Protein AF-A0A2G4EXJ5-F1 (afdb_monomer_lite)

Structure (mmCIF, N/CA/C/O backbone):
data_AF-A0A2G4EXJ5-F1
#
_entry.id   AF-A0A2G4EXJ5-F1
#
loop_
_atom_site.group_PDB
_atom_site.id
_atom_site.type_symbol
_atom_site.label_atom_id
_atom_site.label_alt_id
_atom_site.label_comp_id
_atom_site.label_asym_id
_atom_site.label_entity_id
_atom_site.label_seq_id
_atom_site.pdbx_PDB_ins_code
_atom_site.Cartn_x
_atom_site.Cartn_y
_atom_site.Cartn_z
_atom_site.occupancy
_atom_site.B_iso_or_equiv
_atom_site.auth_seq_id
_atom_site.auth_comp_id
_atom_site.auth_asym_id
_atom_site.auth_atom_id
_atom_site.pdbx_PDB_model_num
ATOM 1 N N . MET A 1 1 ? -55.911 -26.368 33.284 1.00 39.69 1 MET A N 1
ATOM 2 C CA . MET A 1 1 ? -54.834 -25.357 33.410 1.00 39.69 1 MET A CA 1
ATOM 3 C C . MET A 1 1 ? -55.389 -23.990 33.030 1.00 39.69 1 MET A C 1
ATOM 5 O O . MET A 1 1 ? -55.938 -23.850 31.948 1.00 39.69 1 MET A O 1
ATOM 9 N N . LYS A 1 2 ? -55.348 -23.024 33.957 1.00 38.47 2 LYS A N 1
ATOM 10 C CA . LYS A 1 2 ? -55.929 -21.677 33.815 1.00 38.47 2 LYS A CA 1
ATOM 11 C C . LYS A 1 2 ? -54.947 -20.754 33.080 1.00 38.47 2 LYS A C 1
ATOM 13 O O . LYS A 1 2 ? -53.918 -20.411 33.650 1.00 38.47 2 LYS A O 1
ATOM 18 N N . PHE A 1 3 ? -55.278 -20.323 31.864 1.00 37.78 3 PHE A N 1
ATOM 19 C CA . PHE A 1 3 ? -54.564 -19.243 31.177 1.00 37.78 3 PHE A CA 1
ATOM 20 C C . PHE A 1 3 ? -55.160 -17.889 31.582 1.00 37.78 3 PHE A C 1
ATOM 22 O O . PHE A 1 3 ? -56.342 -17.620 31.366 1.00 37.78 3 PHE A O 1
ATOM 29 N N . ARG A 1 4 ? -54.339 -17.048 32.218 1.00 42.88 4 ARG A N 1
ATOM 30 C CA . ARG A 1 4 ? -54.676 -15.665 32.573 1.00 42.88 4 ARG A CA 1
ATOM 31 C C . ARG A 1 4 ? -54.620 -14.797 31.313 1.00 42.88 4 ARG A C 1
ATOM 33 O O . ARG A 1 4 ? -53.584 -14.729 30.661 1.00 42.88 4 ARG A O 1
ATOM 40 N N . LYS A 1 5 ? -55.727 -14.120 31.002 1.00 46.84 5 LYS A N 1
ATOM 41 C CA . LYS A 1 5 ? -55.776 -13.019 30.034 1.00 46.84 5 LYS A CA 1
ATOM 42 C C . LYS A 1 5 ? -55.075 -11.809 30.657 1.00 46.84 5 LYS A C 1
ATOM 44 O O . LYS A 1 5 ? -55.533 -11.312 31.682 1.00 46.84 5 LYS A O 1
ATOM 49 N N . ILE A 1 6 ? -53.975 -11.361 30.060 1.00 43.84 6 ILE A N 1
ATOM 50 C CA . ILE A 1 6 ? -53.355 -10.070 30.373 1.00 43.84 6 ILE A CA 1
ATOM 51 C C . ILE A 1 6 ? -53.843 -9.089 29.310 1.00 43.84 6 ILE A C 1
ATOM 53 O O . ILE A 1 6 ? -53.619 -9.286 28.118 1.00 43.84 6 ILE A O 1
ATOM 57 N N . LEU A 1 7 ? -54.577 -8.077 29.766 1.00 37.88 7 LEU A N 1
ATOM 58 C CA . LEU A 1 7 ? -55.014 -6.926 28.985 1.00 37.88 7 LEU A CA 1
ATOM 59 C C . LEU A 1 7 ? -53.767 -6.123 28.577 1.00 37.88 7 LEU A C 1
ATOM 61 O O . LEU A 1 7 ? -53.024 -5.665 29.444 1.00 37.88 7 LEU A O 1
ATOM 65 N N . ALA A 1 8 ? -53.532 -5.960 27.278 1.00 35.94 8 ALA A N 1
ATOM 66 C CA . ALA A 1 8 ? -52.519 -5.046 26.761 1.00 35.94 8 ALA A CA 1
ATOM 67 C C . ALA A 1 8 ? -53.115 -3.630 26.647 1.00 35.94 8 ALA A C 1
ATOM 69 O O . ALA A 1 8 ? -54.231 -3.496 26.139 1.00 35.94 8 ALA A O 1
ATOM 70 N N . PRO A 1 9 ? -52.413 -2.564 27.069 1.00 38.75 9 PRO A N 1
ATOM 71 C CA . PRO A 1 9 ? -52.806 -1.212 26.710 1.00 38.75 9 PRO A CA 1
ATOM 72 C C . PRO A 1 9 ? -52.411 -0.947 25.253 1.00 38.75 9 PRO A C 1
ATOM 74 O O . PRO A 1 9 ? -51.247 -1.074 24.870 1.00 38.75 9 PRO A O 1
ATOM 77 N N . ALA A 1 10 ? -53.399 -0.580 24.439 1.00 37.88 10 ALA A N 1
ATOM 78 C CA . ALA A 1 10 ? -53.194 -0.059 23.098 1.00 37.88 10 ALA A CA 1
ATOM 79 C C . ALA A 1 10 ? -52.445 1.280 23.185 1.00 37.88 10 ALA A C 1
ATOM 81 O O . ALA A 1 10 ? -53.025 2.315 23.509 1.00 37.88 10 ALA A O 1
ATOM 82 N N . VAL A 1 11 ? -51.142 1.255 22.911 1.00 33.47 11 VAL A N 1
ATOM 83 C CA . VAL A 1 11 ? -50.358 2.462 22.649 1.00 33.47 11 VAL A CA 1
ATOM 84 C C . VAL A 1 11 ? -50.481 2.747 21.159 1.00 33.47 11 VAL A C 1
ATOM 86 O O . VAL A 1 11 ? -49.926 2.031 20.327 1.00 33.47 11 VAL A O 1
ATOM 89 N N . VAL A 1 12 ? -51.245 3.784 20.825 1.00 34.00 12 VAL A N 1
ATOM 90 C CA . VAL A 1 12 ? -51.307 4.350 19.478 1.00 34.00 12 VAL A CA 1
ATOM 91 C C . VAL A 1 12 ? -49.945 4.981 19.188 1.00 34.00 12 VAL A C 1
ATOM 93 O O . VAL A 1 12 ? -49.644 6.082 19.644 1.00 34.00 12 VAL A O 1
ATOM 96 N N . LEU A 1 13 ? -49.092 4.252 18.466 1.00 32.03 13 LEU A N 1
ATOM 97 C CA . LEU A 1 13 ? -47.863 4.791 17.897 1.00 32.03 13 LEU A CA 1
ATOM 98 C C . LEU A 1 13 ? -48.246 5.629 16.671 1.00 32.03 13 LEU A C 1
ATOM 100 O O . LEU A 1 13 ? -48.499 5.098 15.591 1.00 32.03 13 LEU A O 1
ATOM 104 N N . ALA A 1 14 ? -48.299 6.948 16.843 1.00 35.03 14 ALA A N 1
ATOM 105 C CA . ALA A 1 14 ? -48.222 7.864 15.718 1.00 35.03 14 ALA A CA 1
ATOM 106 C C . ALA A 1 14 ? -46.827 7.711 15.091 1.00 35.03 14 ALA A C 1
ATOM 108 O O . ALA A 1 14 ? -45.815 8.070 15.693 1.00 35.03 14 ALA A O 1
ATOM 109 N N . ILE A 1 15 ? -46.777 7.116 13.901 1.00 37.06 15 ILE A N 1
ATOM 110 C CA . ILE A 1 15 ? -45.575 7.020 13.076 1.00 37.06 15 ILE A CA 1
ATOM 111 C C . ILE A 1 15 ? -45.243 8.439 12.604 1.00 37.06 15 ILE A C 1
ATOM 113 O O . ILE A 1 15 ? -45.793 8.926 11.619 1.00 37.06 15 ILE A O 1
ATOM 117 N N . LEU A 1 16 ? -44.346 9.118 13.317 1.00 34.88 16 LEU A N 1
ATOM 118 C CA . LEU A 1 16 ? -43.618 10.255 12.768 1.00 34.88 16 LEU A CA 1
ATOM 119 C C . LEU A 1 16 ? -42.506 9.694 11.883 1.00 34.88 16 LEU A C 1
ATOM 121 O O . LEU A 1 16 ? -41.439 9.297 12.346 1.00 34.88 16 LEU A O 1
ATOM 125 N N . SER A 1 17 ? -42.828 9.618 10.595 1.00 37.50 17 SER A N 1
ATOM 126 C CA . SER A 1 17 ? -41.881 9.538 9.489 1.00 37.50 17 SER A CA 1
ATOM 127 C C . SER A 1 17 ? -40.785 10.592 9.682 1.00 37.50 17 SER A C 1
ATOM 129 O O . SER A 1 17 ? -41.046 11.792 9.590 1.00 37.50 17 SER A O 1
ATOM 131 N N . VAL A 1 18 ? -39.562 10.152 9.975 1.00 40.75 18 VAL A N 1
ATOM 132 C CA . VAL A 1 18 ? -38.374 11.003 9.886 1.00 40.75 18 VAL A CA 1
ATOM 133 C C . VAL A 1 18 ? -37.895 10.912 8.443 1.00 40.75 18 VAL A C 1
ATOM 135 O O . VAL A 1 18 ? -37.136 10.016 8.077 1.00 40.75 18 VAL A O 1
ATOM 138 N N . ALA A 1 19 ? -38.398 11.820 7.609 1.00 38.12 19 ALA A N 1
ATOM 139 C CA . ALA A 1 19 ? -37.809 12.091 6.310 1.00 38.12 19 ALA A CA 1
ATOM 140 C C . ALA A 1 19 ? -36.370 12.590 6.521 1.00 38.12 19 ALA A C 1
ATOM 142 O O . ALA A 1 19 ? -36.116 13.491 7.324 1.00 38.12 19 ALA A O 1
ATOM 143 N N . SER A 1 20 ? -35.423 11.965 5.827 1.00 41.88 20 SER A N 1
ATOM 144 C CA . SER A 1 20 ? -34.023 12.378 5.775 1.00 41.88 20 SER A CA 1
ATOM 145 C C . SER A 1 20 ? -33.900 13.838 5.309 1.00 41.88 20 SER A C 1
ATOM 147 O O . SER A 1 20 ? -34.632 14.241 4.405 1.00 41.88 20 SER A O 1
ATOM 149 N N . PRO A 1 21 ? -32.964 14.636 5.854 1.00 45.94 21 PRO A N 1
ATOM 150 C CA . PRO A 1 21 ? -32.746 16.001 5.408 1.00 45.94 21 PRO A CA 1
ATOM 151 C C . PRO A 1 21 ? -31.888 15.964 4.141 1.00 45.94 21 PRO A C 1
ATOM 153 O O . PRO A 1 21 ? -30.673 16.137 4.181 1.00 45.94 21 PRO A O 1
ATOM 156 N N . VAL A 1 22 ? -32.521 15.698 3.005 1.00 47.53 22 VAL A N 1
ATOM 157 C CA . VAL A 1 22 ? -31.964 16.021 1.694 1.00 47.53 22 VAL A CA 1
ATOM 158 C C . VAL A 1 22 ? -32.999 16.909 1.022 1.00 47.53 22 VAL A C 1
ATOM 160 O O . VAL A 1 22 ? -34.129 16.483 0.822 1.00 47.53 22 VAL A O 1
ATOM 163 N N . LEU A 1 23 ? -32.576 18.138 0.713 1.00 40.56 23 LEU A N 1
ATOM 164 C CA . LEU A 1 23 ? -33.334 19.274 0.169 1.00 40.56 23 LEU A CA 1
ATOM 165 C C . LEU A 1 23 ? -33.989 20.180 1.222 1.00 40.56 23 LEU A C 1
ATOM 167 O O . LEU A 1 23 ? -35.157 20.061 1.577 1.00 40.56 23 LEU A O 1
ATOM 171 N N . ALA A 1 24 ? -33.223 21.190 1.637 1.00 46.47 24 ALA A N 1
ATOM 172 C CA . ALA A 1 24 ? -33.783 22.478 2.008 1.00 46.47 24 ALA A CA 1
ATOM 173 C C . ALA A 1 24 ? -34.496 23.072 0.777 1.00 46.47 24 ALA A C 1
ATOM 175 O O . ALA A 1 24 ? -33.866 23.689 -0.079 1.00 46.47 24 ALA A O 1
ATOM 176 N N . GLN A 1 25 ? -35.805 22.853 0.671 1.00 41.81 25 GLN A N 1
ATOM 177 C CA . GLN A 1 25 ? -36.698 23.675 -0.140 1.00 41.81 25 GLN A CA 1
ATOM 178 C C . GLN A 1 25 ? -37.643 24.429 0.804 1.00 41.81 25 GLN A C 1
ATOM 180 O O . GLN A 1 25 ? -38.234 23.804 1.689 1.00 41.81 25 GLN A O 1
ATOM 185 N N . PRO A 1 26 ? -37.805 25.753 0.651 1.00 51.81 26 PRO A N 1
ATOM 186 C CA . PRO A 1 26 ? -38.830 26.493 1.364 1.00 51.81 26 PRO A CA 1
ATOM 187 C C . PRO A 1 26 ? -40.172 26.232 0.670 1.00 51.81 26 PRO A C 1
ATOM 189 O O . PRO A 1 26 ? -40.494 26.858 -0.334 1.00 51.81 26 PRO A O 1
ATOM 192 N N . LEU A 1 27 ? -40.953 25.286 1.188 1.00 40.09 27 LEU A N 1
ATOM 193 C CA . LEU A 1 27 ? -42.381 25.183 0.884 1.00 40.09 27 LEU A CA 1
ATOM 194 C C . LEU A 1 27 ? -43.131 26.074 1.874 1.00 40.09 27 LEU A C 1
ATOM 196 O O . LEU A 1 27 ? -43.643 25.623 2.898 1.00 40.09 27 LEU A O 1
ATOM 200 N N . THR A 1 28 ? -43.130 27.371 1.585 1.00 53.97 28 THR A N 1
ATOM 201 C CA . THR A 1 28 ? -44.227 28.235 2.007 1.00 53.97 28 THR A CA 1
ATOM 202 C C . THR A 1 28 ? -45.449 27.894 1.161 1.00 53.97 28 THR A C 1
ATOM 204 O O . THR A 1 28 ? -45.343 27.688 -0.045 1.00 53.97 28 THR A O 1
ATOM 207 N N . ASP A 1 29 ? -46.586 27.882 1.843 1.00 45.81 29 ASP A N 1
ATOM 208 C CA . ASP A 1 29 ? -47.951 27.903 1.326 1.00 45.81 29 ASP A CA 1
ATOM 209 C C . ASP A 1 29 ? -48.658 26.549 1.158 1.00 45.81 29 ASP A C 1
ATOM 211 O O . ASP A 1 29 ? -48.331 25.705 0.328 1.00 45.81 29 ASP A O 1
ATOM 215 N N . ASN A 1 30 ? -49.740 26.446 1.940 1.00 52.78 30 ASN A N 1
ATOM 216 C CA . ASN A 1 30 ? -50.865 25.511 1.861 1.00 52.78 30 ASN A CA 1
ATOM 217 C C . ASN A 1 30 ? -50.774 24.217 2.681 1.00 52.78 30 ASN A C 1
ATOM 219 O O . ASN A 1 30 ? -50.711 23.117 2.145 1.00 52.78 30 ASN A O 1
ATOM 223 N N . PHE A 1 31 ? -50.951 24.354 4.000 1.00 42.25 31 PHE A N 1
ATOM 224 C CA . PHE A 1 31 ? -51.601 23.316 4.814 1.00 42.25 31 PHE A CA 1
ATOM 225 C C . PHE A 1 31 ? -52.608 23.931 5.799 1.00 42.25 31 PHE A C 1
ATOM 227 O O . PHE A 1 31 ? -52.489 23.856 7.018 1.00 42.25 31 PHE A O 1
ATOM 234 N N . THR A 1 32 ? -53.638 24.564 5.246 1.00 49.53 32 THR A N 1
ATOM 235 C CA . THR A 1 32 ? -54.882 24.913 5.942 1.00 49.53 32 THR A CA 1
ATOM 236 C C . THR A 1 32 ? -55.908 23.817 5.657 1.00 49.53 32 THR A C 1
ATOM 238 O O . THR A 1 32 ? -56.738 23.937 4.764 1.00 49.53 32 THR A O 1
ATOM 241 N N . ALA A 1 33 ? -55.848 22.718 6.410 1.00 44.81 33 ALA A N 1
ATOM 242 C CA . ALA A 1 33 ? -56.881 21.684 6.383 1.00 44.81 33 ALA A CA 1
ATOM 243 C C . ALA A 1 33 ? -57.237 21.233 7.807 1.00 44.81 33 ALA A C 1
ATOM 245 O O . ALA A 1 33 ? -56.628 20.338 8.382 1.00 44.81 33 ALA A O 1
ATOM 246 N N . LEU A 1 34 ? -58.228 21.940 8.359 1.00 45.50 34 LEU A N 1
ATOM 247 C CA . LEU A 1 34 ? -59.358 21.422 9.135 1.00 45.50 34 LEU A CA 1
ATOM 248 C C . LEU A 1 34 ? -59.109 20.225 10.073 1.00 45.50 34 LEU A C 1
ATOM 250 O O . LEU A 1 34 ? -59.338 19.071 9.724 1.00 45.50 34 LEU A O 1
ATOM 254 N N . VAL A 1 35 ? -58.864 20.542 11.345 1.00 46.06 35 VAL A N 1
ATOM 255 C CA . VAL A 1 35 ? -59.448 19.781 12.457 1.00 46.06 35 VAL A CA 1
ATOM 256 C C . VAL A 1 35 ? -60.392 20.731 13.196 1.00 46.06 35 VAL A C 1
ATOM 258 O O . VAL A 1 35 ? -59.985 21.480 14.081 1.00 46.06 35 VAL A O 1
ATOM 261 N N . GLN A 1 36 ? -61.662 20.750 12.783 1.00 49.53 36 GLN A N 1
ATOM 262 C CA . GLN A 1 36 ? -62.740 21.392 13.537 1.00 49.53 36 GLN A CA 1
ATOM 263 C C . GLN A 1 36 ? -63.031 20.526 14.772 1.00 49.53 36 GLN A C 1
ATOM 265 O O . GLN A 1 36 ? -63.781 19.554 14.711 1.00 49.53 36 GLN A O 1
ATOM 270 N N . VAL A 1 37 ? -62.400 20.857 15.898 1.00 45.22 37 VAL A N 1
ATOM 271 C CA . VAL A 1 37 ? -62.781 20.320 17.209 1.00 45.22 37 VAL A CA 1
ATOM 272 C C . VAL A 1 37 ? -64.000 21.106 17.684 1.00 45.22 37 VAL A C 1
ATOM 274 O O . VAL A 1 37 ? -63.945 22.325 17.824 1.00 45.22 37 VAL A O 1
ATOM 277 N N . GLY A 1 38 ? -65.120 20.408 17.877 1.00 48.22 38 GLY A N 1
ATOM 278 C CA . GLY A 1 38 ? -66.375 20.989 18.344 1.00 48.22 38 GLY A CA 1
ATOM 279 C C . GLY A 1 38 ? -66.219 21.756 19.661 1.00 48.22 38 GLY A C 1
ATOM 280 O O . GLY A 1 38 ? -65.558 21.303 20.595 1.00 48.22 38 GLY A O 1
ATOM 281 N N . ASN A 1 39 ? -66.866 22.920 19.721 1.00 54.31 39 ASN A N 1
ATOM 282 C CA . ASN A 1 39 ? -66.952 23.780 20.897 1.00 54.31 39 ASN A CA 1
ATOM 283 C C . ASN A 1 39 ? -67.745 23.090 22.017 1.00 54.31 39 ASN A C 1
ATOM 285 O O . ASN A 1 39 ? -68.969 23.198 22.081 1.00 54.31 39 ASN A O 1
ATOM 289 N N . ILE A 1 40 ? -67.044 22.412 22.925 1.00 53.59 40 ILE A N 1
ATOM 290 C CA . ILE A 1 40 ? -67.594 22.023 24.226 1.00 53.59 40 ILE A CA 1
ATOM 291 C C . ILE A 1 40 ? -67.300 23.175 25.204 1.00 53.59 40 ILE A C 1
ATOM 293 O O . ILE A 1 40 ? -66.130 23.507 25.411 1.00 53.59 40 ILE A O 1
ATOM 297 N N . PRO A 1 41 ? -68.318 23.812 25.812 1.00 57.47 41 PRO A N 1
ATOM 298 C CA . PRO A 1 41 ? -68.121 24.927 26.732 1.00 57.47 41 PRO A CA 1
ATOM 299 C C . PRO A 1 41 ? -67.589 24.427 28.085 1.00 57.47 41 PRO A C 1
ATOM 301 O O . PRO A 1 41 ? -68.341 24.219 29.033 1.00 57.47 41 PRO A O 1
ATOM 304 N N . ALA A 1 42 ? -66.272 24.260 28.198 1.00 54.72 42 ALA A N 1
ATOM 305 C CA . ALA A 1 42 ? -65.594 24.013 29.469 1.00 54.72 42 ALA A CA 1
ATOM 306 C C . ALA A 1 42 ? -65.406 25.338 30.234 1.00 54.72 42 ALA A C 1
ATOM 308 O O . ALA A 1 42 ? -64.311 25.895 30.306 1.00 54.72 42 ALA A O 1
ATOM 309 N N . ARG A 1 43 ? -66.498 25.881 30.791 1.00 50.62 43 ARG A N 1
ATOM 310 C CA . ARG A 1 43 ? -66.430 26.989 31.756 1.00 50.62 43 ARG A CA 1
ATOM 311 C C . ARG A 1 43 ? -65.980 26.467 33.130 1.00 50.62 43 ARG A C 1
ATOM 313 O O . ARG A 1 43 ? -66.670 25.674 33.755 1.00 50.62 43 ARG A O 1
ATOM 320 N N . ASN A 1 44 ? -64.859 27.015 33.602 1.00 54.00 44 ASN A N 1
ATOM 321 C CA . ASN A 1 44 ? -64.555 27.321 35.007 1.00 54.00 44 ASN A CA 1
ATOM 322 C C . ASN A 1 44 ? -64.426 26.166 36.020 1.00 54.00 44 ASN A C 1
ATOM 324 O O . ASN A 1 44 ? -65.036 26.235 37.084 1.00 54.00 44 ASN A O 1
ATOM 328 N N . LEU A 1 45 ? -63.574 25.163 35.771 1.00 51.28 45 LEU A N 1
ATOM 329 C CA . LEU A 1 45 ? -63.252 24.167 36.815 1.00 51.28 45 LEU A CA 1
ATOM 330 C C . LEU A 1 45 ? -61.765 23.975 37.141 1.00 51.28 45 LEU A C 1
ATOM 332 O O . LEU A 1 45 ? -61.442 23.179 38.015 1.00 51.28 45 LEU A O 1
ATOM 336 N N . LEU A 1 46 ? -60.846 24.713 36.507 1.00 51.94 46 LEU A N 1
ATOM 337 C CA . LEU A 1 46 ? -59.400 24.495 36.686 1.00 51.94 46 LEU A CA 1
ATOM 338 C C . LEU A 1 46 ? -58.572 25.789 36.756 1.00 51.94 46 LEU A C 1
ATOM 340 O O . LEU A 1 46 ? -57.425 25.823 36.325 1.00 51.94 46 LEU A O 1
ATOM 344 N N . SER A 1 47 ? -59.111 26.858 37.345 1.00 55.88 47 SER A N 1
ATOM 345 C CA . SER A 1 47 ? -58.321 28.044 37.717 1.00 55.88 47 SER A CA 1
ATOM 346 C C . SER A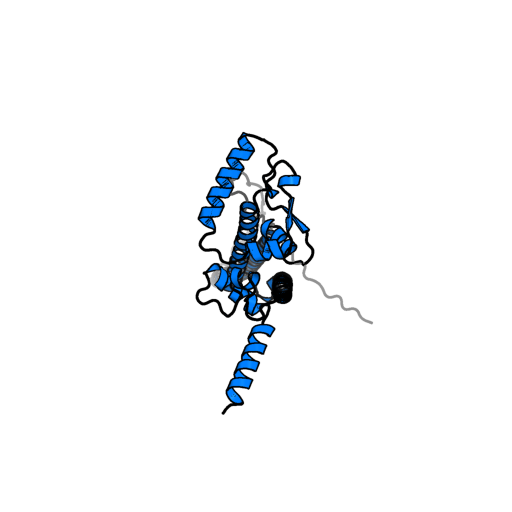 1 47 ? -57.638 27.872 39.081 1.00 55.88 47 SER A C 1
ATOM 348 O O . SER A 1 47 ? -57.533 28.830 39.847 1.00 55.88 47 SER A O 1
ATOM 350 N N . SER A 1 48 ? -57.210 26.653 39.430 1.00 61.66 48 SER A N 1
ATOM 351 C CA . SER A 1 48 ? -56.373 26.468 40.610 1.00 61.66 48 SER A CA 1
ATOM 352 C C . SER A 1 48 ? -54.924 26.802 40.227 1.00 61.66 48 SER A C 1
ATOM 354 O O . SER A 1 48 ? -54.409 26.256 39.246 1.00 61.66 48 SER A O 1
ATOM 356 N N . PRO A 1 49 ? -54.224 27.669 40.982 1.00 70.56 49 PRO A N 1
ATOM 357 C CA . PRO A 1 49 ? -52.813 27.989 40.730 1.00 70.56 49 PRO A CA 1
ATOM 358 C C . PRO A 1 49 ? -51.904 26.743 40.745 1.00 70.56 49 PRO A C 1
ATOM 360 O O . PRO A 1 49 ? -50.794 26.760 40.218 1.00 70.56 49 PRO A O 1
ATOM 363 N N . LEU A 1 50 ? -52.398 25.635 41.305 1.00 66.44 50 LEU A N 1
ATOM 364 C CA . LEU A 1 50 ? -51.734 24.337 41.353 1.00 66.44 50 LEU A CA 1
ATOM 365 C C . LEU A 1 50 ? -51.700 23.633 39.979 1.00 66.44 50 LEU A C 1
ATOM 367 O O . LEU A 1 50 ? -50.699 23.001 39.646 1.00 66.44 50 LEU A O 1
ATOM 371 N N . MET A 1 51 ? -52.727 23.796 39.135 1.00 64.81 51 MET A N 1
ATOM 372 C CA . MET A 1 51 ? -52.777 23.184 37.794 1.00 64.81 51 MET A CA 1
ATOM 373 C C . MET A 1 51 ? -51.884 23.907 36.780 1.00 64.81 51 MET A C 1
ATOM 375 O O . MET A 1 51 ? -51.238 23.264 35.951 1.00 64.81 51 MET A O 1
ATOM 379 N N . THR A 1 52 ? -51.746 25.230 36.893 1.00 67.38 52 THR A N 1
ATOM 380 C CA . THR A 1 52 ? -50.756 26.006 36.126 1.00 67.38 52 THR A CA 1
ATOM 381 C C . THR A 1 52 ? -49.321 25.676 36.535 1.00 67.38 52 THR A C 1
ATOM 383 O O . THR A 1 52 ? -48.430 25.677 35.684 1.00 67.38 52 THR A O 1
ATOM 386 N N . LEU A 1 53 ? -49.084 25.349 37.810 1.00 69.00 53 LEU A N 1
ATOM 387 C CA . LEU A 1 53 ? -47.778 24.895 38.286 1.00 69.00 53 LEU A CA 1
ATOM 388 C C . LEU A 1 53 ? -47.442 23.495 37.740 1.00 69.00 53 LEU A C 1
ATOM 390 O O . LEU A 1 53 ? -46.365 23.303 37.177 1.00 69.00 53 LEU A O 1
ATOM 394 N N . MET A 1 54 ? -48.378 22.538 37.820 1.00 68.94 54 MET A N 1
ATOM 395 C CA . MET A 1 54 ? -48.178 21.181 37.288 1.00 68.94 54 MET A CA 1
ATOM 396 C C . MET A 1 54 ? -47.950 21.164 35.772 1.00 68.94 54 MET A C 1
ATOM 398 O O . MET A 1 54 ? -47.086 20.424 35.304 1.00 68.94 54 MET A O 1
ATOM 402 N N . GLY A 1 55 ? -48.645 22.014 35.007 1.00 69.50 55 GLY A N 1
ATOM 403 C CA . GLY A 1 55 ? -48.437 22.133 33.559 1.00 69.50 55 GLY A CA 1
ATOM 404 C C . GLY A 1 55 ? -47.021 22.585 33.177 1.00 69.50 55 GLY A C 1
ATOM 405 O O . GLY A 1 55 ? -46.440 22.059 32.228 1.00 69.50 55 GLY A O 1
ATOM 406 N N . LYS A 1 56 ? -46.419 23.503 33.950 1.00 73.69 56 LYS A N 1
ATOM 407 C CA . LYS A 1 56 ? -45.036 23.960 33.720 1.00 73.69 56 LYS A CA 1
ATOM 408 C C . LYS A 1 56 ? -44.010 22.871 34.028 1.00 73.69 56 LYS A C 1
ATOM 410 O O . LYS A 1 56 ? -43.084 22.680 33.243 1.00 73.69 56 LYS A O 1
ATOM 415 N N . PHE A 1 57 ? -44.189 22.124 35.120 1.00 76.44 57 PHE A N 1
ATOM 416 C CA . PHE A 1 57 ? -43.299 21.005 35.438 1.00 76.44 57 PHE A CA 1
ATOM 417 C C . PHE A 1 57 ? -43.402 19.890 34.397 1.00 76.44 57 PHE A C 1
ATOM 419 O O . PHE A 1 57 ? -42.374 19.408 33.924 1.00 76.44 57 PHE A O 1
ATOM 426 N N . LEU A 1 58 ? -44.616 19.533 33.970 1.00 76.19 58 LEU A N 1
ATOM 427 C CA . LEU A 1 58 ? -44.818 18.494 32.961 1.00 76.19 58 LEU A CA 1
ATOM 428 C C . LEU A 1 58 ? -44.148 18.855 31.622 1.00 76.19 58 LEU A C 1
ATOM 430 O O . LEU A 1 58 ? -43.507 18.002 31.015 1.00 76.19 58 LEU A O 1
ATOM 434 N N . GLY A 1 59 ? -44.208 20.126 31.205 1.00 77.00 59 GLY A N 1
ATOM 435 C CA . GLY A 1 59 ? -43.504 20.610 30.012 1.00 77.00 59 GLY A CA 1
ATOM 436 C C . GLY A 1 59 ? -41.979 20.462 30.098 1.00 77.00 59 GLY A C 1
ATOM 437 O O . GLY A 1 59 ? -41.351 20.010 29.140 1.00 77.00 59 GLY A O 1
ATOM 438 N N . VAL A 1 60 ? -41.379 20.764 31.256 1.00 82.00 60 VAL A N 1
ATOM 439 C CA . VAL A 1 60 ? -39.927 20.609 31.480 1.00 82.00 60 VAL A CA 1
ATOM 440 C C . VAL A 1 60 ? -39.514 19.132 31.483 1.00 82.00 60 VAL A C 1
ATOM 442 O O . VAL A 1 60 ? -38.498 18.774 30.882 1.00 82.00 60 VAL A O 1
ATOM 445 N N . PHE A 1 61 ? -40.309 18.250 32.095 1.00 82.75 61 PHE A N 1
ATOM 446 C CA . PHE A 1 61 ? -40.039 16.807 32.083 1.00 82.75 61 PHE A CA 1
ATOM 447 C C . PHE A 1 61 ? -40.136 16.211 30.674 1.00 82.75 61 PHE A C 1
ATOM 449 O O . PHE A 1 61 ? -39.278 15.424 30.278 1.00 82.75 61 PHE A O 1
ATOM 456 N N . ILE A 1 62 ? -41.135 16.619 29.888 1.00 83.00 62 ILE A N 1
ATOM 457 C CA . ILE A 1 62 ? -41.284 16.146 28.507 1.00 83.00 62 ILE A CA 1
ATOM 458 C C . ILE A 1 62 ? -40.117 16.645 27.643 1.00 83.00 62 ILE A C 1
ATOM 460 O O . ILE A 1 62 ? -39.514 15.845 26.930 1.00 83.00 62 ILE A O 1
ATOM 464 N N . GLY A 1 63 ? -39.744 17.926 27.744 1.00 85.44 63 GLY A N 1
ATOM 465 C CA . GLY A 1 63 ? -38.629 18.495 26.976 1.00 85.44 63 GLY A CA 1
ATOM 466 C C . GLY A 1 63 ? -37.265 17.879 27.314 1.00 85.44 63 GLY A C 1
ATOM 467 O O . GLY A 1 63 ? -36.450 17.629 26.429 1.00 85.44 63 GLY A O 1
ATOM 468 N N . THR A 1 64 ? -37.013 17.574 28.590 1.00 84.12 64 THR A N 1
ATOM 469 C CA . THR A 1 64 ? -35.767 16.905 29.005 1.00 84.12 64 THR A CA 1
ATOM 470 C C . THR A 1 64 ? -35.721 15.450 28.543 1.00 84.12 64 THR A C 1
ATOM 472 O O . THR A 1 64 ? -34.688 14.998 28.047 1.00 84.12 64 THR A O 1
ATOM 475 N N . ALA A 1 65 ? -36.837 14.721 28.627 1.00 85.94 65 ALA A N 1
ATOM 476 C CA . ALA A 1 65 ? -36.917 13.348 28.139 1.00 85.94 65 ALA A CA 1
ATOM 477 C C . ALA A 1 65 ? -36.703 13.255 26.616 1.00 85.94 65 ALA A C 1
ATOM 479 O O . ALA A 1 65 ? -35.928 12.408 26.163 1.00 85.94 65 ALA A O 1
ATOM 480 N N . THR A 1 66 ? -37.324 14.138 25.823 1.00 88.25 66 THR A N 1
ATOM 481 C CA . THR A 1 66 ? -37.133 14.165 24.362 1.00 88.25 66 THR A CA 1
ATOM 482 C C . THR A 1 66 ? -35.707 14.552 23.979 1.00 88.25 66 THR A C 1
ATOM 484 O O . THR A 1 66 ? -35.142 13.932 23.079 1.00 88.25 66 THR A O 1
ATOM 487 N N . PHE A 1 67 ? -35.074 15.482 24.702 1.00 91.00 67 PHE A N 1
ATOM 488 C CA . PHE A 1 67 ? -33.666 15.828 24.492 1.00 91.00 67 PHE A CA 1
ATOM 489 C C . PHE A 1 67 ? -32.719 14.650 24.778 1.00 91.00 67 PHE A C 1
ATOM 491 O O . PHE A 1 67 ? -31.829 14.358 23.978 1.00 91.00 67 PHE A O 1
ATOM 498 N N . ILE A 1 68 ? -32.923 13.923 25.884 1.00 90.81 68 ILE A N 1
ATOM 499 C CA . ILE A 1 68 ? -32.099 12.751 26.234 1.00 90.81 68 ILE A CA 1
ATOM 500 C C . ILE A 1 68 ? -32.256 11.640 25.187 1.00 90.81 68 ILE A C 1
ATOM 502 O O . ILE A 1 68 ? -31.261 11.037 24.773 1.00 90.81 68 ILE A O 1
ATOM 506 N N . LEU A 1 69 ? -33.488 11.368 24.748 1.00 89.81 69 LEU A N 1
ATOM 507 C CA . LEU A 1 69 ? -33.758 10.378 23.704 1.00 89.81 69 LEU A CA 1
ATOM 508 C C . LEU A 1 69 ? -33.137 10.795 22.365 1.00 89.81 69 LEU A C 1
ATOM 510 O O . LEU A 1 69 ? -32.432 9.985 21.762 1.00 89.81 69 LEU A O 1
ATOM 514 N N . GLY A 1 70 ? -33.302 12.059 21.963 1.00 91.69 70 GLY A N 1
ATOM 515 C CA . GLY A 1 70 ? -32.701 12.623 20.752 1.00 91.69 70 GLY A CA 1
ATOM 516 C C . GLY A 1 70 ? -31.170 12.582 20.767 1.00 91.69 70 GLY A C 1
ATOM 517 O O . GLY A 1 70 ? -30.539 12.241 19.771 1.00 91.69 70 GLY A O 1
ATOM 518 N N . SER A 1 71 ? -30.544 12.836 21.920 1.00 92.19 71 SER A N 1
ATOM 519 C CA . SER A 1 71 ? -29.087 12.726 22.070 1.00 92.19 71 SER A CA 1
ATOM 520 C C . SER A 1 71 ? -28.597 11.285 21.877 1.00 92.19 71 SER A C 1
ATOM 522 O O . SER A 1 71 ? -27.565 11.049 21.242 1.00 92.19 71 SER A O 1
ATOM 524 N N . LYS A 1 72 ? -29.340 10.293 22.387 1.00 91.00 72 LYS A N 1
ATOM 525 C CA . LYS A 1 72 ? -28.996 8.872 22.219 1.00 91.00 72 LYS A CA 1
ATOM 526 C C . LYS A 1 72 ? -29.159 8.400 20.774 1.00 91.00 72 LYS A C 1
ATOM 528 O O . LYS A 1 72 ? -28.280 7.686 20.287 1.00 91.00 72 LYS A O 1
ATOM 533 N N . THR A 1 73 ? -30.240 8.783 20.094 1.00 89.81 73 THR A N 1
ATOM 534 C CA . THR A 1 73 ? -30.447 8.434 18.678 1.00 89.81 73 THR A CA 1
ATOM 535 C C . THR A 1 73 ? -29.391 9.089 17.798 1.00 89.81 73 THR A C 1
ATOM 537 O O . THR A 1 73 ? -28.746 8.386 17.024 1.00 89.81 73 THR A O 1
ATOM 540 N N . TYR A 1 74 ? -29.090 10.372 18.022 1.00 91.44 74 TYR A N 1
ATOM 541 C CA . TYR A 1 74 ? -28.031 11.088 17.308 1.00 91.44 74 TYR A CA 1
ATOM 542 C C . TYR A 1 74 ? -26.664 10.402 17.451 1.00 91.44 74 TYR A C 1
ATOM 544 O O . TYR A 1 74 ? -25.970 10.165 16.464 1.00 91.44 74 TYR A O 1
ATOM 552 N N . LYS A 1 75 ? -26.285 9.993 18.671 1.00 90.94 75 LYS A N 1
ATOM 553 C CA . LYS A 1 75 ? -25.034 9.246 18.897 1.00 90.94 75 LYS A CA 1
ATOM 554 C C . LYS A 1 75 ? -25.008 7.904 18.163 1.00 90.94 75 LYS A C 1
ATOM 556 O O . LYS A 1 75 ? -23.946 7.484 17.707 1.00 90.94 75 LYS A O 1
ATOM 561 N N . ARG A 1 76 ? -26.147 7.212 18.058 1.00 87.81 76 ARG A N 1
ATOM 562 C CA . ARG A 1 76 ? -26.248 5.941 17.324 1.00 87.81 76 ARG A CA 1
ATOM 563 C C . ARG A 1 76 ? -26.098 6.154 15.817 1.00 87.81 76 ARG A C 1
ATOM 565 O O . ARG A 1 76 ? -25.374 5.392 15.185 1.00 87.81 76 ARG A O 1
ATOM 572 N N . GLU A 1 77 ? -26.735 7.183 15.270 1.00 90.31 77 GLU A N 1
ATOM 573 C CA . GLU A 1 77 ? -26.628 7.542 13.852 1.00 90.31 77 GLU A CA 1
ATOM 574 C C . GLU A 1 77 ? -25.204 7.954 13.475 1.00 90.31 77 GLU A C 1
ATOM 576 O O . GLU A 1 77 ? -24.680 7.477 12.472 1.00 90.31 77 GLU A O 1
ATOM 581 N N . GLN A 1 78 ? -24.534 8.756 14.309 1.00 88.94 78 GLN A N 1
ATOM 582 C CA . GLN A 1 78 ? -23.128 9.121 14.098 1.00 88.94 78 GLN A CA 1
ATOM 583 C C . GLN A 1 78 ? -22.220 7.885 14.084 1.00 88.94 78 GLN A C 1
ATOM 585 O O . GLN A 1 78 ? -21.433 7.704 13.159 1.00 88.94 78 GLN A O 1
ATOM 590 N N . LYS A 1 79 ? -22.388 6.968 15.050 1.00 88.50 79 LYS A N 1
ATOM 591 C CA . LYS A 1 79 ? -21.635 5.701 15.076 1.00 88.50 79 LYS A CA 1
ATOM 592 C C . LYS A 1 79 ? -21.848 4.857 13.822 1.00 88.50 79 LYS A C 1
ATOM 594 O O . LYS A 1 79 ? -20.909 4.221 13.357 1.00 88.50 79 LYS A O 1
ATOM 599 N N . TRP A 1 80 ? -23.068 4.824 13.291 1.00 90.12 80 TRP A N 1
ATOM 600 C CA . TRP A 1 80 ? -23.344 4.099 12.056 1.00 90.12 80 TRP A CA 1
ATOM 601 C C . TRP A 1 80 ? -22.656 4.750 10.848 1.00 90.12 80 TRP A C 1
ATOM 603 O O . TRP A 1 80 ? -21.986 4.039 10.107 1.00 90.12 80 TRP A O 1
ATOM 613 N N . LYS A 1 81 ? -22.708 6.084 10.717 1.00 91.88 81 LYS A N 1
ATOM 614 C CA . LYS A 1 81 ? -22.009 6.822 9.647 1.00 91.88 81 LYS A CA 1
ATOM 615 C C . LYS A 1 81 ? -20.499 6.596 9.669 1.00 91.88 81 LYS A C 1
ATOM 617 O O . LYS A 1 81 ? -19.894 6.395 8.623 1.00 91.88 81 LYS A O 1
ATOM 622 N N . TYR A 1 82 ? -19.893 6.578 10.856 1.00 90.06 82 TYR A N 1
ATOM 623 C CA . TYR A 1 82 ? -18.467 6.284 11.000 1.00 90.06 82 TYR A CA 1
ATOM 624 C C . TYR A 1 82 ? -18.112 4.867 10.549 1.00 90.06 82 TYR A C 1
ATOM 626 O O . TYR A 1 82 ? -17.138 4.684 9.825 1.00 90.06 82 TYR A O 1
ATOM 634 N N . ARG A 1 83 ? -18.931 3.872 10.908 1.00 89.62 83 ARG A N 1
ATOM 635 C CA . ARG A 1 83 ? -18.743 2.486 10.454 1.00 89.62 83 ARG A CA 1
ATOM 636 C C . ARG A 1 83 ? -18.935 2.330 8.953 1.00 89.62 83 ARG A C 1
ATOM 638 O O . ARG A 1 83 ? -18.195 1.583 8.326 1.00 89.62 83 ARG A O 1
ATOM 645 N N . GLU A 1 84 ? -19.915 3.021 8.380 1.00 92.94 84 GLU A N 1
ATOM 646 C CA . GLU A 1 84 ? -20.139 3.021 6.936 1.00 92.94 84 GLU A CA 1
ATOM 647 C C . GLU A 1 84 ? -18.942 3.631 6.201 1.00 92.94 84 GLU A C 1
ATOM 649 O O . GLU A 1 84 ? -18.401 3.007 5.291 1.00 92.94 84 GLU A O 1
ATOM 654 N N . PHE A 1 85 ? -18.466 4.795 6.649 1.00 92.94 85 PHE A N 1
ATOM 655 C CA . PHE A 1 85 ? -17.272 5.434 6.103 1.00 92.94 85 PHE A CA 1
ATOM 656 C C . PHE A 1 85 ? -16.031 4.538 6.226 1.00 92.94 85 PHE A C 1
ATOM 658 O O . PHE A 1 85 ? -15.260 4.402 5.276 1.00 92.94 85 PHE A O 1
ATOM 665 N N . ALA A 1 86 ? -15.851 3.886 7.376 1.00 91.19 86 ALA A N 1
ATOM 666 C CA . ALA A 1 86 ? -14.766 2.940 7.590 1.00 91.19 86 ALA A CA 1
ATOM 667 C C . ALA A 1 86 ? -14.831 1.756 6.620 1.00 91.19 86 ALA A C 1
ATOM 669 O O . ALA A 1 86 ? -13.843 1.453 5.955 1.00 91.19 86 ALA A O 1
ATOM 670 N N . ALA A 1 87 ? -16.002 1.130 6.486 1.00 93.31 87 ALA A N 1
ATOM 671 C CA . ALA A 1 87 ? -16.213 0.024 5.561 1.00 93.31 87 ALA A CA 1
ATOM 672 C C . ALA A 1 87 ? -15.962 0.442 4.104 1.00 93.31 87 ALA A C 1
ATOM 674 O O . ALA A 1 87 ? -15.310 -0.289 3.362 1.00 93.31 87 ALA A O 1
ATOM 675 N N . GLN A 1 88 ? -16.420 1.632 3.703 1.00 96.38 88 GLN A N 1
ATOM 676 C CA . GLN A 1 88 ? -16.154 2.187 2.375 1.00 96.38 88 GLN A CA 1
ATOM 677 C C . GLN A 1 88 ? -14.663 2.457 2.153 1.00 96.38 88 GLN A C 1
ATOM 679 O O . GLN A 1 88 ? -14.155 2.169 1.076 1.00 96.38 88 GLN A O 1
ATOM 684 N N . THR A 1 89 ? -13.950 2.952 3.167 1.00 95.12 89 THR A N 1
ATOM 685 C CA . THR A 1 89 ? -12.509 3.227 3.077 1.00 95.12 89 THR A CA 1
ATOM 686 C C . THR A 1 89 ? -11.698 1.939 2.963 1.00 95.12 89 THR A C 1
ATOM 688 O O . THR A 1 89 ? -10.800 1.854 2.129 1.00 95.12 89 THR A O 1
ATOM 691 N N . ILE A 1 90 ? -12.043 0.913 3.747 1.00 95.25 90 ILE A N 1
ATOM 692 C CA . ILE A 1 90 ? -11.426 -0.418 3.654 1.00 95.25 90 ILE A CA 1
ATOM 693 C C . ILE A 1 90 ? -11.694 -1.014 2.274 1.00 95.25 90 ILE A C 1
ATOM 695 O O . ILE A 1 90 ? -10.760 -1.429 1.598 1.00 95.25 90 ILE A O 1
ATOM 699 N N . LYS A 1 91 ? -12.950 -0.988 1.820 1.00 96.75 91 LYS A N 1
ATOM 700 C CA . LYS A 1 91 ? -13.321 -1.474 0.490 1.00 96.75 91 LYS A CA 1
ATOM 701 C C . LYS A 1 91 ? -12.545 -0.746 -0.612 1.00 96.75 91 LYS A C 1
ATOM 703 O O . LYS A 1 91 ? -11.970 -1.397 -1.475 1.00 96.75 91 LYS A O 1
ATOM 708 N N . ALA A 1 92 ? -12.466 0.583 -0.547 1.00 96.81 92 ALA A N 1
ATOM 709 C CA . ALA A 1 92 ? -11.697 1.382 -1.495 1.00 96.81 92 ALA A CA 1
ATOM 710 C C . ALA A 1 92 ? -10.204 1.029 -1.459 1.00 96.81 92 ALA A C 1
ATOM 712 O O . ALA A 1 92 ? -9.578 0.946 -2.510 1.00 96.81 92 ALA A O 1
ATOM 713 N N . PHE A 1 93 ? -9.635 0.776 -0.277 1.00 97.12 93 PHE A N 1
ATOM 714 C CA . PHE A 1 93 ? -8.261 0.296 -0.146 1.00 97.12 93 PHE A CA 1
ATOM 715 C C . PHE A 1 93 ? -8.055 -1.060 -0.829 1.00 97.12 93 PHE A C 1
ATOM 717 O O . PHE A 1 93 ? -7.050 -1.231 -1.516 1.00 97.12 93 PHE A O 1
ATOM 724 N N . GLU A 1 94 ? -8.982 -2.004 -0.669 1.00 96.75 94 GLU A N 1
ATOM 725 C CA . GLU A 1 94 ? -8.882 -3.335 -1.278 1.00 96.75 94 GLU A CA 1
ATOM 726 C C . GLU A 1 94 ? -9.082 -3.324 -2.797 1.00 96.75 94 GLU A C 1
ATOM 728 O O . GLU A 1 94 ? -8.422 -4.086 -3.501 1.00 96.75 94 GLU A O 1
ATOM 733 N N . GLU A 1 95 ? -9.973 -2.467 -3.296 1.00 97.12 95 GLU A N 1
ATOM 734 C CA . GLU A 1 95 ? -10.297 -2.341 -4.723 1.00 97.12 95 GLU A CA 1
ATOM 735 C C . GLU A 1 95 ? -9.306 -1.452 -5.487 1.00 97.12 95 GLU A C 1
ATOM 737 O O . GLU A 1 95 ? -9.252 -1.502 -6.718 1.00 97.12 95 GLU A O 1
ATOM 742 N N . LYS A 1 96 ? -8.506 -0.646 -4.778 1.00 97.50 96 LYS A N 1
ATOM 743 C CA . LYS A 1 96 ? -7.491 0.224 -5.375 1.00 97.50 96 LYS A CA 1
ATOM 744 C C . LYS A 1 96 ? -6.493 -0.608 -6.191 1.00 97.50 96 LYS A C 1
ATOM 746 O O . LYS A 1 96 ? -5.904 -1.566 -5.682 1.00 97.50 96 LYS A O 1
ATOM 751 N N . LEU A 1 97 ? -6.293 -0.225 -7.458 1.00 97.38 97 LEU A N 1
ATOM 752 C CA . LEU A 1 97 ? -5.474 -0.968 -8.426 1.00 97.38 97 LEU A CA 1
ATOM 753 C C . LEU A 1 97 ? -4.064 -1.229 -7.887 1.00 97.38 97 LEU A C 1
ATOM 755 O O . LEU A 1 97 ? -3.543 -2.333 -8.021 1.00 97.38 97 LEU A O 1
ATOM 759 N N . GLU A 1 98 ? -3.482 -0.242 -7.212 1.00 97.75 98 GLU A N 1
ATOM 760 C CA . GLU A 1 98 ? -2.150 -0.333 -6.632 1.00 97.75 98 GLU A CA 1
ATOM 761 C C . GLU A 1 98 ? -2.071 -1.368 -5.508 1.00 97.75 98 GLU A C 1
ATOM 763 O O . GLU A 1 98 ? -1.124 -2.151 -5.456 1.00 97.75 98 GLU A O 1
ATOM 768 N N . THR A 1 99 ? -3.093 -1.450 -4.651 1.00 97.06 99 THR A N 1
ATOM 769 C CA . THR A 1 99 ? -3.174 -2.478 -3.604 1.00 97.06 99 THR A CA 1
ATOM 770 C C . THR A 1 99 ? -3.291 -3.869 -4.212 1.00 97.06 99 THR A C 1
ATOM 772 O O . THR A 1 99 ? -2.598 -4.793 -3.781 1.00 97.06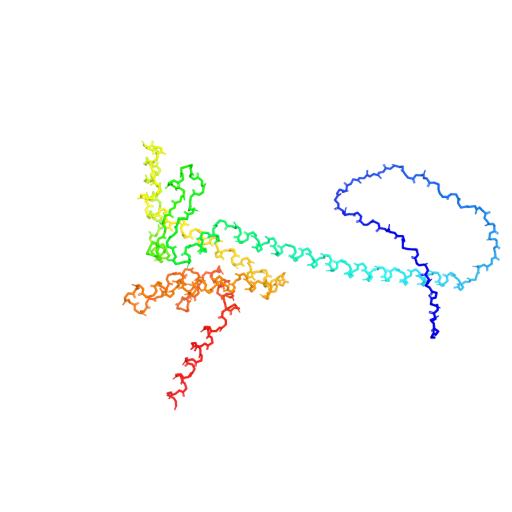 99 THR A O 1
ATOM 775 N N . VAL A 1 100 ? -4.142 -4.029 -5.230 1.00 97.06 100 VAL A N 1
ATOM 776 C CA . VAL A 1 100 ? -4.306 -5.305 -5.937 1.00 97.06 100 VAL A CA 1
ATOM 777 C C . VAL A 1 100 ? -2.989 -5.724 -6.588 1.00 97.06 100 VAL A C 1
ATOM 779 O O . VAL A 1 100 ? -2.570 -6.871 -6.443 1.00 97.06 100 VAL A O 1
ATOM 782 N N . ASN A 1 101 ? -2.309 -4.796 -7.258 1.00 97.31 101 ASN A N 1
ATOM 783 C CA . ASN A 1 101 ? -1.021 -5.040 -7.894 1.00 97.31 101 ASN A CA 1
ATOM 784 C C . ASN A 1 101 ? 0.055 -5.427 -6.874 1.00 97.31 101 ASN A C 1
ATOM 786 O O . ASN A 1 101 ? 0.764 -6.404 -7.098 1.00 97.31 101 ASN A O 1
ATOM 790 N N . VAL A 1 102 ? 0.153 -4.731 -5.737 1.00 97.44 102 VAL A N 1
ATOM 791 C CA . VAL A 1 102 ? 1.095 -5.088 -4.662 1.00 97.44 102 VAL A CA 1
ATOM 792 C C . VAL A 1 102 ? 0.783 -6.472 -4.095 1.00 97.44 102 VAL A C 1
ATOM 794 O O . VAL A 1 102 ? 1.692 -7.287 -3.973 1.00 97.44 102 VAL A O 1
ATOM 797 N N . ARG A 1 103 ? -0.489 -6.798 -3.821 1.00 96.50 103 ARG A N 1
ATOM 798 C CA . ARG A 1 103 ? -0.880 -8.149 -3.373 1.00 96.50 103 ARG A CA 1
ATOM 799 C C . ARG A 1 103 ? -0.460 -9.219 -4.386 1.00 96.50 103 ARG A C 1
ATOM 801 O O . ARG A 1 103 ? 0.078 -10.243 -3.981 1.00 96.50 103 ARG A O 1
ATOM 808 N N . LYS A 1 104 ? -0.646 -8.972 -5.687 1.00 96.38 104 LYS A N 1
ATOM 809 C CA . LYS A 1 104 ? -0.184 -9.876 -6.756 1.00 96.38 104 LYS A CA 1
ATOM 810 C C . LYS A 1 104 ? 1.338 -10.041 -6.754 1.00 96.38 104 LYS A C 1
ATOM 812 O O . LYS A 1 104 ? 1.808 -11.170 -6.747 1.00 96.38 104 LYS A O 1
ATOM 817 N N . MET A 1 105 ? 2.094 -8.940 -6.675 1.00 96.38 105 MET A N 1
ATOM 818 C CA . MET A 1 105 ? 3.566 -8.967 -6.606 1.00 96.38 105 MET A CA 1
ATOM 819 C C . MET A 1 105 ? 4.084 -9.741 -5.391 1.00 96.38 105 MET A C 1
ATOM 821 O O . MET A 1 105 ? 5.103 -10.413 -5.473 1.00 96.38 105 MET A O 1
ATOM 825 N N . LEU A 1 106 ? 3.393 -9.662 -4.253 1.00 95.69 106 LEU A N 1
ATOM 826 C CA . LEU A 1 106 ? 3.813 -10.339 -3.028 1.00 95.69 106 LEU A CA 1
ATOM 827 C C . LEU A 1 106 ? 3.439 -11.834 -2.992 1.00 95.69 106 LEU A C 1
ATOM 829 O O . LEU A 1 106 ? 4.006 -12.576 -2.185 1.00 95.69 106 LEU A O 1
ATOM 833 N N . ASN A 1 107 ? 2.526 -12.305 -3.847 1.00 93.06 107 ASN A N 1
ATOM 834 C CA . ASN A 1 107 ? 1.943 -13.651 -3.775 1.00 93.06 107 ASN A CA 1
ATOM 835 C C . ASN A 1 107 ? 2.777 -14.780 -4.436 1.00 93.06 107 ASN A C 1
ATOM 837 O O . ASN A 1 107 ? 2.223 -15.810 -4.802 1.00 93.06 107 ASN A O 1
ATOM 841 N N . SER A 1 108 ? 4.105 -14.650 -4.543 1.00 70.06 108 SER A N 1
ATOM 842 C CA . SER A 1 108 ? 5.086 -15.696 -4.946 1.00 70.06 108 SER A CA 1
ATOM 843 C C . SER A 1 108 ? 5.012 -16.260 -6.365 1.00 70.06 108 SER A C 1
ATOM 845 O O . SER A 1 108 ? 6.006 -16.763 -6.876 1.00 70.06 108 SER A O 1
ATOM 847 N N . GLU A 1 109 ? 3.861 -16.190 -7.015 1.00 79.88 109 GLU A N 1
ATOM 848 C CA . GLU A 1 109 ? 3.709 -16.623 -8.391 1.00 79.88 109 GLU A CA 1
ATOM 849 C C . GLU A 1 109 ? 4.003 -15.433 -9.288 1.00 79.88 109 GLU A C 1
ATOM 851 O O . GLU A 1 109 ? 3.400 -14.367 -9.143 1.00 79.88 109 GLU A O 1
ATOM 856 N N . SER A 1 110 ? 4.930 -15.600 -10.225 1.00 80.69 110 SER A N 1
ATOM 857 C CA . SER A 1 110 ? 5.148 -14.580 -11.235 1.00 80.69 110 SER A CA 1
ATOM 858 C C . SER A 1 110 ? 3.854 -14.362 -12.018 1.00 80.69 110 SER A C 1
ATOM 860 O O . SER A 1 110 ? 3.286 -15.288 -12.603 1.00 80.69 110 SER A O 1
ATOM 862 N N . GLN A 1 111 ? 3.362 -13.129 -11.997 1.00 91.00 111 GLN A N 1
ATOM 863 C CA . GLN A 1 111 ? 2.031 -12.794 -12.484 1.00 91.00 111 GLN A CA 1
ATOM 864 C C . GLN A 1 111 ? 2.081 -11.648 -13.489 1.00 91.00 111 GLN A C 1
ATOM 866 O O . GLN A 1 111 ? 2.954 -10.780 -13.453 1.00 91.00 111 GLN A O 1
ATOM 871 N N . LEU A 1 112 ? 1.100 -11.645 -14.393 1.00 94.69 112 LEU A N 1
ATOM 872 C CA . LEU A 1 112 ? 0.812 -10.504 -15.254 1.00 94.69 112 LEU A CA 1
ATOM 873 C C . LEU A 1 112 ? 0.098 -9.426 -14.438 1.00 94.69 112 LEU A C 1
ATOM 875 O O . LEU A 1 112 ? -1.009 -9.633 -13.930 1.00 94.69 112 LEU A O 1
ATOM 879 N N . ILE A 1 113 ? 0.739 -8.269 -14.325 1.00 96.62 113 ILE A N 1
ATOM 880 C CA . ILE A 1 113 ? 0.296 -7.162 -13.482 1.00 96.62 113 ILE A CA 1
ATOM 881 C C . ILE A 1 113 ? 0.042 -5.933 -14.346 1.00 96.62 113 ILE A C 1
ATOM 883 O O . ILE A 1 113 ? 0.815 -5.614 -15.249 1.00 96.62 113 ILE A O 1
ATOM 887 N N . ASP A 1 114 ? -1.067 -5.255 -14.067 1.00 96.69 114 ASP A N 1
ATOM 888 C CA . ASP A 1 114 ? -1.515 -4.060 -14.776 1.00 96.69 114 ASP A CA 1
ATOM 889 C C . ASP A 1 114 ? -0.769 -2.825 -14.256 1.00 96.69 114 ASP A C 1
ATOM 891 O O . ASP A 1 114 ? -1.265 -2.094 -13.399 1.00 96.69 114 ASP A O 1
ATOM 895 N N . LEU A 1 115 ? 0.468 -2.634 -14.718 1.00 96.75 115 LEU A N 1
ATOM 896 C CA . LEU A 1 115 ? 1.317 -1.516 -14.293 1.00 96.75 115 LEU A CA 1
ATOM 897 C C . LEU A 1 115 ? 1.003 -0.210 -15.035 1.00 96.75 115 LEU A C 1
ATOM 899 O O . LEU A 1 115 ? 1.344 0.866 -14.549 1.00 96.75 115 LEU A O 1
ATOM 903 N N . PHE A 1 116 ? 0.383 -0.290 -16.216 1.00 96.19 116 PHE A N 1
ATOM 904 C CA . PHE A 1 116 ? 0.164 0.861 -17.094 1.00 96.19 116 PHE A CA 1
ATOM 905 C C . PHE A 1 116 ? -1.283 0.907 -17.601 1.00 96.19 116 PHE A C 1
ATOM 907 O O . PHE A 1 116 ? -1.521 0.709 -18.795 1.00 96.19 116 PHE A O 1
ATOM 914 N N . PRO A 1 117 ? -2.262 1.212 -16.731 1.00 95.06 117 PRO A N 1
ATOM 915 C CA . PRO A 1 117 ? -3.684 1.133 -17.072 1.00 95.06 117 PRO A CA 1
ATOM 916 C C . PRO A 1 117 ? -4.106 2.086 -18.201 1.00 95.06 117 PRO A C 1
ATOM 918 O O . PRO A 1 117 ? -5.125 1.862 -18.849 1.00 95.06 117 PRO A O 1
ATOM 921 N N . THR A 1 118 ? -3.323 3.137 -18.457 1.00 94.44 118 THR A N 1
ATOM 922 C CA . THR A 1 118 ? -3.559 4.120 -19.525 1.00 94.44 118 THR A CA 1
ATOM 923 C C . THR A 1 118 ? -3.047 3.679 -20.897 1.00 94.44 118 THR A C 1
ATOM 925 O O . THR A 1 118 ? -3.321 4.350 -21.889 1.00 94.44 118 THR A O 1
ATOM 928 N N . ALA A 1 119 ? -2.298 2.575 -20.987 1.00 92.44 119 ALA A N 1
ATOM 929 C CA . ALA A 1 119 ? -1.813 2.066 -22.263 1.00 92.44 119 ALA A CA 1
ATOM 930 C C . ALA A 1 119 ? -2.950 1.396 -23.053 1.00 92.44 119 ALA A C 1
ATOM 932 O O . ALA A 1 119 ? -3.614 0.487 -22.555 1.00 92.44 119 ALA A O 1
ATOM 933 N N . SER A 1 120 ? -3.136 1.808 -24.311 1.00 91.19 120 SER A N 1
ATOM 934 C CA . SER A 1 120 ? -4.196 1.280 -25.183 1.00 91.19 120 SER A CA 1
ATOM 935 C C . SER A 1 120 ? -4.014 -0.203 -25.523 1.00 91.19 120 SER A C 1
ATOM 937 O O . SER A 1 120 ? -4.990 -0.947 -25.602 1.00 91.19 120 SER A O 1
ATOM 939 N N . HIS A 1 121 ? -2.767 -0.649 -25.722 1.00 92.00 121 HIS A N 1
ATOM 940 C CA . HIS A 1 121 ? -2.459 -2.033 -26.085 1.00 92.00 121 HIS A CA 1
ATOM 941 C C . HIS A 1 121 ? -2.236 -2.915 -24.840 1.00 92.00 121 HIS A C 1
ATOM 943 O O . HIS A 1 121 ? -1.370 -2.593 -24.021 1.00 92.00 121 HIS A O 1
ATOM 949 N N . PRO A 1 122 ? -2.931 -4.068 -24.709 1.00 92.25 122 PRO A N 1
ATOM 950 C CA . PRO A 1 122 ? -2.788 -4.967 -23.559 1.00 92.25 122 PRO A CA 1
ATOM 951 C C . PRO A 1 122 ? -1.352 -5.448 -23.304 1.00 92.25 122 PRO A C 1
ATOM 953 O O . PRO A 1 122 ? -0.941 -5.567 -22.154 1.00 92.25 122 PRO A O 1
ATOM 956 N N . SER A 1 123 ? -0.565 -5.660 -24.361 1.00 90.31 123 SER A N 1
ATOM 957 C CA . SER A 1 123 ? 0.853 -6.055 -24.292 1.00 90.31 123 SER A CA 1
ATOM 958 C C . SER A 1 123 ? 1.757 -5.024 -23.605 1.00 90.31 123 SER A C 1
ATOM 960 O O . SER A 1 123 ? 2.824 -5.382 -23.110 1.00 90.31 123 SER A O 1
ATOM 962 N N . ASN A 1 124 ? 1.333 -3.758 -23.579 1.00 91.25 124 ASN A N 1
ATOM 963 C CA . ASN A 1 124 ? 2.038 -2.648 -22.935 1.00 91.25 124 ASN A CA 1
ATOM 964 C C . ASN A 1 124 ? 1.442 -2.285 -21.575 1.00 91.25 124 ASN A C 1
ATOM 966 O O . ASN A 1 124 ? 2.076 -1.557 -20.815 1.00 91.25 124 ASN A O 1
ATOM 970 N N . ARG A 1 125 ? 0.237 -2.785 -21.291 1.00 94.75 125 ARG A N 1
ATOM 971 C CA . ARG A 1 125 ? -0.497 -2.597 -20.042 1.00 94.75 125 ARG A CA 1
ATOM 972 C C . ARG A 1 125 ? -0.096 -3.631 -18.988 1.00 94.75 125 ARG A C 1
ATOM 974 O O . ARG A 1 125 ? 0.225 -3.262 -17.860 1.00 94.75 125 ARG A O 1
ATOM 981 N N . PHE A 1 126 ? -0.080 -4.907 -19.377 1.00 96.19 126 PHE A N 1
ATOM 982 C CA . PHE A 1 126 ? 0.225 -6.031 -18.494 1.00 96.19 126 PHE A CA 1
ATOM 983 C C . PHE A 1 126 ? 1.686 -6.459 -18.627 1.00 96.19 126 PHE A C 1
ATOM 985 O O . PHE A 1 126 ? 2.133 -6.846 -19.707 1.00 96.19 126 PHE A O 1
ATOM 992 N N . ILE A 1 127 ? 2.424 -6.418 -17.520 1.00 96.12 127 ILE A N 1
ATOM 993 C CA . ILE A 1 127 ? 3.840 -6.783 -17.455 1.00 96.12 127 ILE A CA 1
ATOM 994 C C . ILE A 1 127 ? 3.997 -7.995 -16.543 1.00 96.12 127 ILE A C 1
ATOM 996 O O . ILE A 1 127 ? 3.383 -8.062 -15.481 1.00 96.12 127 ILE A O 1
ATOM 1000 N N . TYR A 1 128 ? 4.807 -8.959 -16.974 1.00 96.19 128 TYR A N 1
ATOM 1001 C CA . TYR A 1 128 ? 5.196 -10.092 -16.142 1.00 96.19 128 TYR A CA 1
ATOM 1002 C C . TYR A 1 128 ? 6.265 -9.638 -15.151 1.00 96.19 128 TYR A C 1
ATOM 1004 O O . TYR A 1 128 ? 7.282 -9.081 -15.568 1.00 96.19 128 TYR A O 1
ATOM 1012 N N . ILE A 1 129 ? 6.019 -9.851 -13.861 1.00 95.25 129 ILE A N 1
ATOM 1013 C CA . ILE A 1 129 ? 6.938 -9.462 -12.788 1.00 95.25 129 ILE A CA 1
ATOM 1014 C C . ILE A 1 129 ? 7.380 -10.726 -12.061 1.00 95.25 129 ILE A C 1
ATOM 1016 O O . ILE A 1 129 ? 6.546 -11.464 -11.536 1.00 95.25 129 ILE A O 1
ATOM 1020 N N . ASP A 1 130 ? 8.687 -10.964 -12.054 1.00 94.38 130 ASP A N 1
ATOM 1021 C CA . ASP A 1 130 ? 9.339 -11.980 -11.235 1.00 94.38 130 ASP A CA 1
ATOM 1022 C C . ASP A 1 130 ? 9.921 -11.366 -9.949 1.00 94.38 130 ASP A C 1
ATOM 1024 O O . ASP A 1 130 ? 10.016 -10.138 -9.803 1.00 94.38 130 ASP A O 1
ATOM 1028 N N . ASP A 1 131 ? 10.318 -12.229 -9.011 1.00 92.12 131 ASP A N 1
ATOM 1029 C CA . ASP A 1 131 ? 10.870 -11.811 -7.719 1.00 92.12 131 ASP A CA 1
ATOM 1030 C C . ASP A 1 131 ? 12.155 -10.984 -7.914 1.00 92.12 131 ASP A C 1
ATOM 1032 O O . ASP A 1 131 ? 12.330 -9.954 -7.265 1.00 92.12 131 ASP A O 1
ATOM 1036 N N . GLN A 1 132 ? 12.999 -11.317 -8.898 1.00 92.38 132 GLN A N 1
ATOM 1037 C CA . GLN A 1 132 ? 14.212 -10.548 -9.209 1.00 92.38 132 GLN A CA 1
ATOM 1038 C C . GLN A 1 132 ? 13.910 -9.113 -9.661 1.00 92.38 132 GLN A C 1
ATOM 1040 O O . GLN A 1 132 ? 14.559 -8.161 -9.213 1.00 92.38 132 GLN A O 1
ATOM 1045 N N . THR A 1 133 ? 12.923 -8.929 -10.540 1.00 94.56 133 THR A N 1
ATOM 1046 C CA . THR A 1 133 ? 12.482 -7.608 -10.993 1.00 94.56 133 THR A CA 1
ATOM 1047 C C . THR A 1 133 ? 11.886 -6.829 -9.834 1.00 94.56 133 THR A C 1
ATOM 1049 O O . THR A 1 133 ? 12.200 -5.647 -9.691 1.00 94.56 133 THR A O 1
ATOM 1052 N N . LEU A 1 134 ? 11.081 -7.467 -8.980 1.00 95.12 134 LEU A N 1
ATOM 1053 C CA . LEU A 1 134 ? 10.527 -6.843 -7.780 1.00 95.12 134 LEU A CA 1
ATOM 1054 C C . LEU A 1 134 ? 11.635 -6.379 -6.821 1.00 95.12 134 LEU A C 1
ATOM 1056 O O . LEU A 1 134 ? 11.685 -5.199 -6.472 1.00 95.12 134 LEU A O 1
ATOM 1060 N N . ILE A 1 135 ? 12.565 -7.266 -6.462 1.00 92.88 135 ILE A N 1
ATOM 1061 C CA . ILE A 1 135 ? 13.693 -6.989 -5.558 1.00 92.88 135 ILE A CA 1
ATOM 1062 C C . ILE A 1 135 ? 14.541 -5.836 -6.098 1.00 92.88 135 ILE A C 1
ATOM 1064 O O . ILE A 1 135 ? 14.815 -4.872 -5.381 1.00 92.88 135 ILE A O 1
ATOM 1068 N N . LYS A 1 136 ? 14.900 -5.884 -7.386 1.00 93.25 136 LYS A N 1
ATOM 1069 C CA . LYS A 1 136 ? 15.666 -4.825 -8.059 1.00 93.25 136 LYS A CA 1
ATOM 1070 C C . LYS A 1 136 ? 14.899 -3.506 -8.128 1.00 93.25 136 LYS A C 1
ATOM 1072 O O . LYS A 1 136 ? 15.495 -2.431 -8.080 1.00 93.25 136 LYS A O 1
ATOM 1077 N N . SER A 1 137 ? 13.574 -3.571 -8.247 1.00 94.81 137 SER A N 1
ATOM 1078 C CA . SER A 1 137 ? 12.722 -2.384 -8.228 1.00 94.81 137 SER A CA 1
ATOM 1079 C C . SER A 1 137 ? 12.708 -1.739 -6.855 1.00 94.81 137 SER A C 1
ATOM 1081 O O . SER A 1 137 ? 12.705 -0.522 -6.792 1.00 94.81 137 SER A O 1
ATOM 1083 N N . LEU A 1 138 ? 12.745 -2.494 -5.761 1.00 94.69 138 LEU A N 1
ATOM 1084 C CA . LEU A 1 138 ? 12.675 -1.932 -4.407 1.00 94.69 138 LEU A CA 1
ATOM 1085 C C . LEU A 1 138 ? 14.047 -1.601 -3.799 1.00 94.69 138 LEU A C 1
ATOM 1087 O O . LEU A 1 138 ? 14.113 -0.993 -2.732 1.00 94.69 138 LEU A O 1
ATOM 1091 N N . GLU A 1 139 ? 15.137 -1.934 -4.490 1.00 92.19 139 GLU A N 1
ATOM 1092 C CA . GLU A 1 139 ? 16.500 -1.599 -4.079 1.00 92.19 139 GLU A CA 1
ATOM 1093 C C . GLU A 1 139 ? 16.706 -0.074 -3.964 1.00 92.19 139 GLU A C 1
ATOM 1095 O O . GLU A 1 139 ? 16.343 0.708 -4.854 1.00 92.19 139 GLU A O 1
ATOM 1100 N N . ASN A 1 140 ? 17.304 0.365 -2.854 1.00 75.56 140 ASN A N 1
ATOM 1101 C CA . ASN A 1 140 ? 17.532 1.777 -2.559 1.00 75.56 140 ASN A CA 1
ATOM 1102 C C . ASN A 1 140 ? 18.539 2.382 -3.555 1.00 75.56 140 ASN A C 1
ATOM 1104 O O . ASN A 1 140 ? 19.740 2.140 -3.465 1.00 75.56 140 ASN A O 1
ATOM 1108 N N . GLN A 1 141 ? 18.052 3.165 -4.520 1.00 74.50 141 GLN A N 1
ATOM 1109 C CA . GLN A 1 141 ? 18.883 3.803 -5.542 1.00 74.50 141 GLN A CA 1
ATOM 1110 C C . GLN A 1 141 ? 18.747 5.319 -5.418 1.00 74.50 141 GLN A C 1
ATOM 1112 O O . GLN A 1 141 ? 17.726 5.879 -5.808 1.00 74.50 141 GLN A O 1
ATOM 1117 N N . LYS A 1 142 ? 19.789 5.976 -4.893 1.00 80.62 142 LYS A N 1
ATOM 1118 C CA . LYS A 1 142 ? 19.919 7.444 -4.925 1.00 80.62 142 LYS A CA 1
ATOM 1119 C C . LYS A 1 142 ? 19.975 7.972 -6.366 1.00 80.62 142 LYS A C 1
ATOM 1121 O O . LYS A 1 142 ? 19.412 9.017 -6.649 1.00 80.62 142 LYS A O 1
ATOM 1126 N N . ASP A 1 143 ? 20.542 7.187 -7.283 1.00 78.06 143 ASP A N 1
ATOM 1127 C CA . ASP A 1 143 ? 20.708 7.542 -8.705 1.00 78.06 143 ASP A CA 1
ATOM 1128 C C . ASP A 1 143 ? 19.490 7.170 -9.569 1.00 78.06 143 ASP A C 1
ATOM 1130 O O . ASP A 1 143 ? 19.595 6.969 -10.783 1.00 78.06 143 ASP A O 1
ATOM 1134 N N . TYR A 1 144 ? 18.340 6.940 -8.940 1.00 83.44 144 TYR A N 1
ATOM 1135 C CA . TYR A 1 144 ? 17.178 6.421 -9.643 1.00 83.44 144 TYR A CA 1
ATOM 1136 C C . TYR A 1 144 ? 16.511 7.472 -10.531 1.00 83.44 144 TYR A C 1
ATOM 1138 O O . TYR A 1 144 ? 16.144 7.165 -11.665 1.00 83.44 144 TYR A O 1
ATOM 1146 N N . ASP A 1 145 ? 16.391 8.697 -10.024 1.00 86.62 145 ASP A N 1
ATOM 1147 C CA . ASP A 1 145 ? 15.583 9.744 -10.649 1.00 86.62 145 ASP A CA 1
ATOM 1148 C C . ASP A 1 145 ? 16.186 10.222 -11.979 1.00 86.62 145 ASP A C 1
ATOM 1150 O O . ASP A 1 145 ? 15.465 10.362 -12.966 1.00 86.62 145 ASP A O 1
ATOM 1154 N N . GLU A 1 146 ? 17.514 10.364 -12.054 1.00 88.69 146 GLU A N 1
ATOM 1155 C CA . GLU A 1 146 ? 18.220 10.756 -13.285 1.00 88.69 146 GLU A CA 1
ATOM 1156 C C . GLU A 1 146 ? 18.026 9.711 -14.397 1.00 88.69 146 GLU A C 1
ATOM 1158 O O . GLU A 1 146 ? 17.553 10.018 -15.493 1.00 88.69 146 GLU A O 1
ATOM 1163 N N . LYS A 1 147 ? 18.274 8.432 -14.082 1.00 91.44 147 LYS A N 1
ATOM 1164 C CA . LYS A 1 147 ? 18.107 7.320 -15.035 1.00 91.44 147 LYS A CA 1
ATOM 1165 C C . LYS A 1 147 ? 16.648 7.114 -15.441 1.00 91.44 147 LYS A C 1
ATOM 1167 O O . LYS A 1 147 ? 16.378 6.608 -16.532 1.00 91.44 147 LYS A O 1
ATOM 1172 N N . LEU A 1 148 ? 15.701 7.454 -14.565 1.00 93.44 148 LEU A N 1
ATOM 1173 C CA . LEU A 1 148 ? 14.279 7.392 -14.881 1.00 93.44 148 LEU A CA 1
ATOM 1174 C C . LEU A 1 148 ? 13.905 8.449 -15.921 1.00 93.44 148 LEU A C 1
ATOM 1176 O O . LEU A 1 148 ? 13.213 8.123 -16.886 1.00 93.44 148 LEU A O 1
ATOM 1180 N N . GLN A 1 149 ? 14.387 9.681 -15.758 1.00 94.06 149 GLN A N 1
ATOM 1181 C CA . GLN A 1 149 ? 14.123 10.763 -16.703 1.00 94.06 149 GLN A CA 1
ATOM 1182 C C . GLN A 1 149 ? 14.689 10.444 -18.094 1.00 94.06 149 GLN A C 1
ATOM 1184 O O . GLN A 1 149 ? 13.990 10.599 -19.098 1.00 94.06 149 GLN A O 1
ATOM 1189 N N . GLU A 1 150 ? 15.913 9.918 -18.168 1.00 94.81 150 GLU A N 1
ATOM 1190 C CA . GLU A 1 150 ? 16.508 9.460 -19.430 1.00 94.81 150 GLU A CA 1
ATOM 1191 C C . GLU A 1 150 ? 15.669 8.362 -20.099 1.00 94.81 150 GLU A C 1
ATOM 1193 O O . GLU A 1 150 ? 15.396 8.425 -21.302 1.00 94.81 150 GLU A O 1
ATOM 1198 N N . ALA A 1 151 ? 15.208 7.376 -19.322 1.00 95.19 151 ALA A N 1
ATOM 1199 C CA . ALA A 1 151 ? 14.362 6.297 -19.824 1.00 95.19 151 ALA A CA 1
ATOM 1200 C C . ALA A 1 151 ? 13.000 6.805 -20.329 1.00 95.19 151 ALA A C 1
ATOM 1202 O O . ALA A 1 151 ? 12.499 6.311 -21.339 1.00 95.19 151 ALA A O 1
ATOM 1203 N N . GLN A 1 152 ? 12.412 7.808 -19.669 1.00 95.50 152 GLN A N 1
ATOM 1204 C CA . GLN A 1 152 ? 11.168 8.449 -20.109 1.00 95.50 152 GLN A CA 1
ATOM 1205 C C . GLN A 1 152 ? 11.352 9.192 -21.435 1.00 95.50 152 GLN A C 1
ATOM 1207 O O . GLN A 1 152 ? 10.557 9.000 -22.354 1.00 95.50 152 GLN A O 1
ATOM 1212 N N . ILE A 1 153 ? 12.418 9.992 -21.563 1.00 96.38 153 ILE A N 1
ATOM 1213 C CA . ILE A 1 153 ? 12.731 10.726 -22.800 1.00 96.38 153 ILE A CA 1
ATOM 1214 C C . ILE A 1 153 ? 12.970 9.749 -23.952 1.00 96.38 153 ILE A C 1
ATOM 1216 O O . ILE A 1 153 ? 12.447 9.936 -25.051 1.00 96.38 153 ILE A O 1
ATOM 1220 N N . LYS A 1 154 ? 13.740 8.685 -23.701 1.00 96.38 154 LYS A N 1
ATOM 1221 C CA . LYS A 1 154 ? 14.001 7.641 -24.692 1.00 96.38 154 LYS A CA 1
ATOM 1222 C C . LYS A 1 154 ? 12.708 6.953 -25.128 1.00 96.38 154 LYS A C 1
ATOM 1224 O O . LYS A 1 154 ? 12.462 6.855 -26.324 1.00 96.38 154 LYS A O 1
ATOM 1229 N N . TYR A 1 155 ? 11.868 6.533 -24.182 1.00 94.88 155 TYR A N 1
ATOM 1230 C CA . TYR A 1 155 ? 10.578 5.912 -24.486 1.00 94.88 155 TYR A CA 1
ATOM 1231 C C . TYR A 1 155 ? 9.683 6.826 -25.328 1.00 94.88 155 TYR A C 1
ATOM 1233 O O . TYR A 1 155 ? 9.098 6.369 -26.306 1.00 94.88 155 TYR A O 1
ATOM 1241 N N . GLN A 1 156 ? 9.609 8.114 -24.984 1.00 95.31 156 GLN A N 1
ATOM 1242 C CA . GLN A 1 156 ? 8.799 9.083 -25.719 1.00 95.31 156 GLN A CA 1
ATOM 1243 C C . GLN A 1 156 ? 9.284 9.250 -27.166 1.00 95.31 156 GLN A C 1
ATOM 1245 O O . GLN A 1 156 ? 8.475 9.205 -28.089 1.00 95.31 156 GLN A O 1
ATOM 1250 N N . ARG A 1 157 ? 10.603 9.356 -27.375 1.00 96.44 157 ARG A N 1
ATOM 1251 C CA . ARG A 1 157 ? 11.207 9.444 -28.714 1.00 96.44 157 ARG A CA 1
ATOM 1252 C C . ARG A 1 157 ? 10.919 8.203 -29.562 1.00 96.44 157 ARG A C 1
ATOM 1254 O O . ARG A 1 157 ? 10.635 8.313 -30.749 1.00 96.44 157 ARG A O 1
ATOM 1261 N N . GLU A 1 158 ? 11.001 7.017 -28.967 1.00 95.50 158 GLU A N 1
ATOM 1262 C CA . GLU A 1 158 ? 10.691 5.764 -29.664 1.00 95.50 158 GLU A CA 1
ATOM 1263 C C . GLU A 1 158 ? 9.199 5.646 -29.995 1.00 95.50 158 GLU A C 1
ATOM 1265 O O . GLU A 1 158 ? 8.851 5.146 -31.061 1.00 95.50 158 GLU A O 1
ATOM 1270 N N . LEU A 1 159 ? 8.321 6.145 -29.120 1.00 93.00 159 LEU A N 1
ATOM 1271 C CA . LEU A 1 159 ? 6.877 6.163 -29.347 1.00 93.00 159 LEU A CA 1
ATOM 1272 C C . LEU A 1 159 ? 6.485 7.088 -30.511 1.00 93.00 159 LEU A C 1
ATOM 1274 O O . LEU A 1 159 ? 5.608 6.738 -31.294 1.00 93.00 159 LEU A O 1
ATOM 1278 N N . GLU A 1 160 ? 7.155 8.236 -30.654 1.00 95.38 160 GLU A N 1
ATOM 1279 C CA . GLU A 1 160 ? 6.967 9.159 -31.787 1.00 95.38 160 GLU A CA 1
ATOM 1280 C C . GLU A 1 160 ? 7.375 8.527 -33.125 1.00 95.38 160 GLU A C 1
ATOM 1282 O O . GLU A 1 160 ? 6.734 8.764 -34.148 1.00 95.38 160 GLU A O 1
ATOM 1287 N N . ASN A 1 161 ? 8.412 7.687 -33.113 1.00 96.31 161 ASN A N 1
ATOM 1288 C CA . ASN A 1 161 ? 8.871 6.965 -34.300 1.00 96.31 161 ASN A CA 1
ATOM 1289 C C . ASN A 1 161 ? 8.054 5.692 -34.575 1.00 96.31 161 ASN A C 1
ATOM 1291 O O . ASN A 1 161 ? 7.956 5.248 -35.720 1.00 96.31 161 ASN A O 1
ATOM 1295 N N . ASN A 1 162 ? 7.493 5.077 -33.534 1.00 93.62 162 ASN A N 1
ATOM 1296 C CA . ASN A 1 162 ? 6.727 3.843 -33.606 1.00 93.62 162 ASN A CA 1
ATOM 1297 C C . ASN A 1 162 ? 5.603 3.842 -32.561 1.00 93.62 162 ASN A C 1
ATOM 1299 O O . ASN A 1 162 ? 5.830 3.557 -31.384 1.00 93.62 162 ASN A O 1
ATOM 1303 N N . ASN A 1 163 ? 4.371 4.053 -33.030 1.00 88.06 163 ASN A N 1
ATOM 1304 C CA . ASN A 1 163 ? 3.168 4.085 -32.191 1.00 88.06 163 ASN A CA 1
ATOM 1305 C C . ASN A 1 163 ? 2.951 2.813 -31.342 1.00 88.06 163 ASN A C 1
ATOM 1307 O O . ASN A 1 163 ? 2.205 2.868 -30.366 1.00 88.06 163 ASN A O 1
ATOM 1311 N N . ASP A 1 164 ? 3.589 1.687 -31.682 1.00 88.94 164 ASP A N 1
ATOM 1312 C CA . ASP A 1 164 ? 3.501 0.420 -30.942 1.00 88.94 164 ASP A CA 1
ATOM 1313 C C . ASP A 1 164 ? 4.813 0.050 -30.218 1.00 88.94 164 ASP A C 1
ATOM 1315 O O . ASP A 1 164 ? 5.109 -1.122 -29.976 1.00 88.94 164 ASP A O 1
ATOM 1319 N N . TYR A 1 165 ? 5.654 1.032 -29.866 1.00 91.12 165 TYR A N 1
ATOM 1320 C CA . TYR A 1 165 ? 6.872 0.754 -29.101 1.00 91.12 165 TYR A CA 1
ATOM 1321 C C . TYR A 1 165 ? 6.537 0.189 -27.706 1.00 91.12 165 TYR A C 1
ATOM 1323 O O . TYR A 1 165 ? 5.906 0.870 -26.889 1.00 91.12 165 TYR A O 1
ATOM 1331 N N . PRO A 1 166 ? 6.961 -1.048 -27.378 1.00 91.75 166 PRO A N 1
ATOM 1332 C CA . PRO A 1 166 ? 6.442 -1.703 -26.194 1.00 91.75 166 PRO A CA 1
ATOM 1333 C C . PRO A 1 166 ? 7.183 -1.295 -24.917 1.00 91.75 166 PRO A C 1
ATOM 1335 O O . PRO A 1 166 ? 8.403 -1.452 -24.820 1.00 91.75 166 PRO A O 1
ATOM 1338 N N . ARG A 1 167 ? 6.436 -0.863 -23.886 1.00 90.56 167 ARG A N 1
ATOM 1339 C CA . ARG A 1 167 ? 6.976 -0.387 -22.587 1.00 90.56 167 ARG A CA 1
ATOM 1340 C C . ARG A 1 167 ? 7.914 -1.377 -21.905 1.00 90.56 167 ARG A C 1
ATOM 1342 O O . ARG A 1 167 ? 8.860 -0.964 -21.242 1.00 90.56 167 ARG A O 1
ATOM 1349 N N . ARG A 1 168 ? 7.703 -2.681 -22.113 1.00 92.62 168 ARG A N 1
ATOM 1350 C CA . ARG A 1 168 ? 8.553 -3.748 -21.557 1.00 92.62 168 ARG A CA 1
ATOM 1351 C C . ARG A 1 168 ? 10.027 -3.673 -21.975 1.00 92.62 168 ARG A C 1
ATOM 1353 O O . ARG A 1 168 ? 10.857 -4.316 -21.346 1.00 92.62 168 ARG A O 1
ATOM 1360 N N . LYS A 1 169 ? 10.358 -2.910 -23.025 1.00 94.12 169 LYS A N 1
ATOM 1361 C CA . LYS A 1 169 ? 11.746 -2.671 -23.451 1.00 94.12 169 LYS A CA 1
ATOM 1362 C C . LYS A 1 169 ? 12.508 -1.711 -22.533 1.00 94.12 169 LYS A C 1
ATOM 1364 O O . LYS A 1 169 ? 13.733 -1.694 -22.586 1.00 94.12 169 LYS A O 1
ATOM 1369 N N . GLU A 1 170 ? 11.815 -0.947 -21.688 1.00 95.38 170 GLU A N 1
ATOM 1370 C CA . GLU A 1 170 ? 12.424 0.040 -20.793 1.00 95.38 170 GLU A CA 1
ATOM 1371 C C . GLU A 1 170 ? 12.288 -0.406 -19.321 1.00 95.38 170 GLU A C 1
ATOM 1373 O O . GLU A 1 170 ? 11.331 -0.036 -18.634 1.00 95.38 170 GLU A O 1
ATOM 1378 N N . PRO A 1 171 ? 13.245 -1.191 -18.784 1.00 95.12 171 PRO A N 1
ATOM 1379 C CA . PRO A 1 171 ? 13.137 -1.785 -17.446 1.00 95.12 171 PRO A CA 1
ATOM 1380 C C . PRO A 1 171 ? 13.058 -0.741 -16.326 1.00 95.12 171 PRO A C 1
ATOM 1382 O O . PRO A 1 171 ? 12.488 -1.007 -15.271 1.00 95.12 171 PRO A O 1
ATOM 1385 N N . LYS A 1 172 ? 13.599 0.463 -16.545 1.00 94.88 172 LYS A N 1
ATOM 1386 C CA . LYS A 1 172 ? 13.522 1.563 -15.577 1.00 94.88 172 LYS A CA 1
ATOM 1387 C C . LYS A 1 172 ? 12.098 2.077 -15.380 1.00 94.88 172 LYS A C 1
ATOM 1389 O O . LYS A 1 172 ? 11.733 2.356 -14.242 1.00 94.88 172 LYS A O 1
ATOM 1394 N N . LEU A 1 173 ? 11.285 2.109 -16.438 1.00 95.25 173 LEU A N 1
ATOM 1395 C CA . LEU A 1 173 ? 9.873 2.485 -16.339 1.00 95.25 173 LEU A CA 1
ATOM 1396 C C . LEU A 1 173 ? 9.061 1.431 -15.580 1.00 95.25 173 LEU A C 1
ATOM 1398 O O . LEU A 1 173 ? 8.189 1.783 -14.793 1.00 95.25 173 LEU A O 1
ATOM 1402 N N . ILE A 1 174 ? 9.372 0.146 -15.777 1.00 96.06 174 ILE A N 1
ATOM 1403 C CA . ILE A 1 174 ? 8.747 -0.951 -15.022 1.00 96.06 174 ILE A CA 1
ATOM 1404 C C . ILE A 1 174 ? 9.093 -0.837 -13.534 1.00 96.06 174 ILE A C 1
ATOM 1406 O O . ILE A 1 174 ? 8.197 -0.869 -12.694 1.00 96.06 174 ILE A O 1
ATOM 1410 N N . GLN A 1 175 ? 10.376 -0.636 -13.212 1.00 95.69 175 GLN A N 1
ATOM 1411 C CA . GLN A 1 175 ? 10.823 -0.429 -11.831 1.00 95.69 175 GLN A CA 1
ATOM 1412 C C . GLN A 1 175 ? 10.112 0.766 -11.177 1.00 95.69 175 GLN A C 1
ATOM 1414 O O . GLN A 1 175 ? 9.781 0.698 -9.994 1.00 95.69 175 GLN A O 1
ATOM 1419 N N . ALA A 1 176 ? 9.839 1.830 -11.942 1.00 95.69 176 ALA A N 1
ATOM 1420 C CA . ALA A 1 176 ? 9.180 3.038 -11.433 1.00 95.69 176 ALA A CA 1
ATOM 1421 C C . ALA A 1 176 ? 7.736 2.736 -11.091 1.00 95.69 176 ALA A C 1
ATOM 1423 O O . ALA A 1 176 ? 7.306 2.974 -9.969 1.00 95.69 176 ALA A O 1
ATOM 1424 N N . ALA A 1 177 ? 7.030 2.110 -12.031 1.00 96.81 177 ALA A N 1
ATOM 1425 C CA . ALA A 1 177 ? 5.648 1.722 -11.834 1.00 96.81 177 ALA A CA 1
ATOM 1426 C C . ALA A 1 177 ? 5.495 0.795 -10.619 1.00 96.81 177 ALA A C 1
ATOM 1428 O O . ALA A 1 177 ? 4.587 0.993 -9.817 1.00 96.81 177 ALA A O 1
ATOM 1429 N N . ILE A 1 178 ? 6.401 -0.169 -10.421 1.00 96.94 178 ILE A N 1
ATOM 1430 C CA . ILE A 1 178 ? 6.400 -1.026 -9.224 1.00 96.94 178 ILE A CA 1
ATOM 1431 C C . ILE A 1 178 ? 6.540 -0.181 -7.950 1.00 96.94 178 ILE A C 1
ATOM 1433 O O . ILE A 1 178 ? 5.724 -0.315 -7.038 1.00 96.94 178 ILE A O 1
ATOM 1437 N N . ARG A 1 179 ? 7.521 0.731 -7.894 1.00 96.00 179 ARG A N 1
ATOM 1438 C CA . ARG A 1 179 ? 7.707 1.640 -6.746 1.00 96.00 179 ARG A CA 1
ATOM 1439 C C . ARG A 1 179 ? 6.474 2.502 -6.495 1.00 96.00 179 ARG A C 1
ATOM 1441 O O . ARG A 1 179 ? 6.073 2.640 -5.346 1.00 96.00 179 ARG A O 1
ATOM 1448 N N . ASP A 1 180 ? 5.860 3.046 -7.538 1.00 96.69 180 ASP A N 1
ATOM 1449 C CA . ASP A 1 180 ? 4.677 3.902 -7.421 1.00 96.69 180 ASP A CA 1
ATOM 1450 C C . ASP A 1 180 ? 3.478 3.136 -6.849 1.00 96.69 180 ASP A C 1
ATOM 1452 O O . ASP A 1 180 ? 2.766 3.659 -5.987 1.00 96.69 180 ASP A O 1
ATOM 1456 N N . ASN A 1 181 ? 3.304 1.867 -7.243 1.00 97.81 181 ASN A N 1
ATOM 1457 C CA . ASN A 1 181 ? 2.296 0.979 -6.660 1.00 97.81 181 ASN A CA 1
ATOM 1458 C C . ASN A 1 181 ? 2.567 0.750 -5.159 1.00 97.81 181 ASN A C 1
ATOM 1460 O O . ASN A 1 181 ? 1.664 0.921 -4.339 1.00 97.81 181 ASN A O 1
ATOM 1464 N N . PHE A 1 182 ? 3.810 0.433 -4.774 1.00 97.62 182 PHE A N 1
ATOM 1465 C CA . PHE A 1 182 ? 4.185 0.247 -3.364 1.00 97.62 182 PHE A CA 1
ATOM 1466 C C . PHE A 1 182 ? 4.069 1.535 -2.535 1.00 97.62 182 PHE A C 1
ATOM 1468 O O . PHE A 1 182 ? 3.619 1.480 -1.390 1.00 97.62 182 PHE A O 1
ATOM 1475 N N . ARG A 1 183 ? 4.424 2.694 -3.099 1.00 96.75 183 ARG A N 1
ATOM 1476 C CA . ARG A 1 183 ? 4.258 4.008 -2.462 1.00 96.75 183 ARG A CA 1
ATOM 1477 C C . ARG A 1 183 ? 2.783 4.299 -2.200 1.00 96.75 183 ARG A C 1
ATOM 1479 O O . ARG A 1 183 ? 2.409 4.537 -1.056 1.00 96.75 183 ARG A O 1
ATOM 1486 N N . SER A 1 184 ? 1.947 4.193 -3.232 1.00 97.44 184 SER A N 1
ATOM 1487 C CA . SER A 1 184 ? 0.496 4.397 -3.130 1.00 97.44 184 SER A CA 1
ATOM 1488 C C . SER A 1 184 ? -0.167 3.441 -2.140 1.00 97.44 184 SER A C 1
ATOM 1490 O O . SER A 1 184 ? -1.108 3.821 -1.442 1.00 97.44 184 SER A O 1
ATOM 1492 N N . PHE A 1 185 ? 0.312 2.199 -2.077 1.00 97.81 185 PHE A N 1
ATOM 1493 C CA . PHE A 1 185 ? -0.123 1.206 -1.103 1.00 97.81 185 PHE A CA 1
ATOM 1494 C C . PHE A 1 185 ? 0.273 1.596 0.330 1.00 97.81 185 PHE A C 1
ATOM 1496 O O . PHE A 1 185 ? -0.568 1.564 1.230 1.00 97.81 185 PHE A O 1
ATOM 1503 N N . ALA A 1 186 ? 1.520 2.022 0.551 1.00 97.62 186 ALA A N 1
ATOM 1504 C CA . ALA A 1 186 ? 2.004 2.454 1.861 1.00 97.62 186 ALA A CA 1
ATOM 1505 C C . ALA A 1 186 ? 1.279 3.714 2.372 1.00 97.62 186 ALA A C 1
ATOM 1507 O O . ALA A 1 186 ? 0.947 3.798 3.554 1.00 97.62 186 ALA A O 1
ATOM 1508 N N . GLU A 1 187 ? 0.961 4.661 1.488 1.00 97.19 187 GLU A N 1
ATOM 1509 C CA . GLU A 1 187 ? 0.123 5.827 1.803 1.00 97.19 187 GLU A CA 1
ATOM 1510 C C . GLU A 1 187 ? -1.292 5.414 2.236 1.00 97.19 187 GLU A C 1
ATOM 1512 O O . GLU A 1 187 ? -1.845 5.959 3.192 1.00 97.19 187 GLU A O 1
ATOM 1517 N N . SER A 1 188 ? -1.880 4.403 1.589 1.00 97.12 188 SER A N 1
ATOM 1518 C CA . SER A 1 188 ? -3.174 3.869 2.024 1.00 97.12 188 SER A CA 1
ATOM 1519 C C . SER A 1 188 ? -3.097 3.177 3.390 1.00 97.12 188 SER A C 1
ATOM 1521 O O . SER A 1 188 ? -4.007 3.339 4.201 1.00 97.12 188 SER A O 1
ATOM 1523 N N . LEU A 1 189 ? -2.002 2.479 3.703 1.00 97.56 189 LEU A N 1
ATOM 1524 C CA . LEU A 1 189 ? -1.774 1.946 5.052 1.00 97.56 189 LEU A CA 1
ATOM 1525 C C . LEU A 1 189 ? -1.613 3.060 6.098 1.00 97.56 189 LEU A C 1
ATOM 1527 O O . LEU A 1 189 ? -2.121 2.930 7.212 1.00 97.56 189 LEU A O 1
ATOM 1531 N N . GLN A 1 190 ? -0.958 4.171 5.751 1.00 97.44 190 GLN A N 1
ATOM 1532 C CA . GLN A 1 190 ? -0.863 5.340 6.628 1.00 97.44 190 GLN A CA 1
ATOM 1533 C C . GLN A 1 190 ? -2.248 5.912 6.959 1.00 97.44 190 GLN A C 1
ATOM 1535 O O . GLN A 1 190 ? -2.500 6.253 8.116 1.00 97.44 190 GLN A O 1
ATOM 1540 N N . LEU A 1 191 ? -3.152 5.985 5.976 1.00 96.81 191 LEU A N 1
ATOM 1541 C CA . LEU A 1 191 ? -4.531 6.418 6.209 1.00 96.81 191 LEU A CA 1
ATOM 1542 C C . LEU A 1 191 ? -5.245 5.498 7.210 1.00 96.81 191 LEU A C 1
ATOM 1544 O O . LEU A 1 191 ? -5.884 5.992 8.135 1.00 96.81 191 LEU A O 1
ATOM 1548 N N . LEU A 1 192 ? -5.094 4.176 7.076 1.00 97.19 192 LEU A N 1
ATOM 1549 C CA . LEU A 1 192 ? -5.690 3.217 8.013 1.00 97.19 192 LEU A CA 1
ATOM 1550 C C . LEU A 1 192 ? -5.131 3.371 9.437 1.00 97.19 192 LEU A C 1
ATOM 1552 O O . LEU A 1 192 ? -5.898 3.334 10.397 1.00 97.19 192 LEU A O 1
ATOM 1556 N N . GLU A 1 193 ? -3.828 3.616 9.596 1.00 97.38 193 GLU A N 1
ATOM 1557 C CA . GLU A 1 193 ? -3.245 3.922 10.912 1.00 97.38 193 GLU A CA 1
ATOM 1558 C C . GLU A 1 193 ? -3.825 5.221 11.496 1.00 97.38 193 GLU A C 1
ATOM 1560 O O . GLU A 1 193 ? -4.167 5.264 12.677 1.00 97.38 193 GLU A O 1
ATOM 1565 N N . ALA A 1 194 ? -4.014 6.265 10.682 1.00 96.56 194 ALA A N 1
ATOM 1566 C CA . ALA A 1 194 ? -4.643 7.509 11.132 1.00 96.56 194 ALA A CA 1
ATOM 1567 C C . ALA A 1 194 ? -6.108 7.305 11.574 1.00 96.56 194 ALA A C 1
ATOM 1569 O O . ALA A 1 194 ? -6.571 7.936 12.529 1.00 96.56 194 ALA A O 1
ATOM 1570 N N . MET A 1 195 ? -6.842 6.390 10.932 1.00 96.25 195 MET A N 1
ATOM 1571 C CA . MET A 1 195 ? -8.200 6.013 11.345 1.00 96.25 195 MET A CA 1
ATOM 1572 C C . MET A 1 195 ? -8.219 5.298 12.703 1.00 96.25 195 MET A C 1
ATOM 1574 O O . MET A 1 195 ? -9.111 5.557 13.509 1.00 96.25 195 MET A O 1
ATOM 1578 N N . ILE A 1 196 ? -7.225 4.450 12.988 1.00 96.38 196 ILE A N 1
ATOM 1579 C CA . ILE A 1 196 ? -7.072 3.823 14.312 1.00 96.38 196 ILE A CA 1
ATOM 1580 C C . ILE A 1 196 ? -6.749 4.884 15.367 1.00 96.38 196 ILE A C 1
ATOM 1582 O O . ILE A 1 196 ? -7.369 4.917 16.428 1.00 96.38 196 ILE A O 1
ATOM 1586 N N . GLN A 1 197 ? -5.803 5.780 15.074 1.00 96.31 197 GLN A N 1
ATOM 1587 C CA . GLN A 1 197 ? -5.374 6.834 16.002 1.00 96.31 197 GLN A CA 1
ATOM 1588 C C . GLN A 1 197 ? -6.487 7.832 16.343 1.00 96.31 197 GLN A C 1
ATOM 1590 O O . GLN A 1 197 ? -6.497 8.387 17.437 1.00 96.31 197 GLN A O 1
ATOM 1595 N N . SER A 1 198 ? -7.425 8.049 15.421 1.00 95.19 198 SER A N 1
ATOM 1596 C CA . SER A 1 198 ? -8.600 8.903 15.630 1.00 95.19 198 SER A CA 1
ATOM 1597 C C . SER A 1 198 ? -9.799 8.170 16.245 1.00 95.19 198 SER A C 1
ATOM 1599 O O . SER A 1 198 ? -10.873 8.759 16.343 1.00 95.19 198 SER A O 1
ATOM 1601 N N . GLU A 1 199 ? -9.636 6.902 16.648 1.00 94.25 199 GLU A N 1
ATOM 1602 C CA . GLU A 1 199 ? -10.702 6.032 17.173 1.00 94.25 199 GLU A CA 1
ATOM 1603 C C . GLU A 1 199 ? -11.895 5.862 16.212 1.00 94.25 199 GLU A C 1
ATOM 1605 O O . GLU A 1 199 ? -12.995 5.475 16.616 1.00 94.25 199 GLU A O 1
ATOM 1610 N N . LEU A 1 200 ? -11.687 6.136 14.921 1.00 92.38 200 LEU A N 1
ATOM 1611 C CA . LEU A 1 200 ? -12.710 5.972 13.894 1.00 92.38 200 LEU A CA 1
ATOM 1612 C C . LEU A 1 200 ? -12.961 4.491 13.598 1.00 92.38 200 LEU A C 1
ATOM 1614 O O . LEU A 1 200 ? -14.083 4.100 13.275 1.00 92.38 200 LEU A O 1
ATOM 1618 N N . VAL A 1 201 ? -11.901 3.689 13.712 1.00 95.06 201 VAL A N 1
ATOM 1619 C CA . VAL A 1 201 ? -11.900 2.242 13.511 1.00 95.06 201 VAL A CA 1
ATOM 1620 C C . VAL A 1 201 ? -11.056 1.598 14.596 1.00 95.06 201 VAL A C 1
ATOM 1622 O O . VAL A 1 201 ? -9.998 2.100 14.967 1.00 95.06 201 VAL A O 1
ATOM 1625 N N . THR A 1 202 ? -11.525 0.473 15.112 1.00 94.50 202 THR A N 1
ATOM 1626 C CA . THR A 1 202 ? -10.789 -0.320 16.097 1.00 94.50 202 THR A CA 1
ATOM 1627 C C . THR A 1 202 ? -9.793 -1.266 15.425 1.00 94.50 202 THR A C 1
ATOM 1629 O O . THR A 1 202 ? -9.971 -1.682 14.280 1.00 94.50 202 THR A O 1
ATOM 1632 N N . GLU A 1 203 ? -8.749 -1.664 16.152 1.00 96.00 203 GLU A N 1
ATOM 1633 C CA . GLU A 1 203 ? -7.770 -2.644 15.661 1.00 96.00 203 GLU A CA 1
ATOM 1634 C C . GLU A 1 203 ? -8.435 -3.974 15.253 1.00 96.00 203 GLU A C 1
ATOM 1636 O O . GLU A 1 203 ? -8.130 -4.540 14.204 1.00 96.00 203 GLU A O 1
ATOM 1641 N N . ASP A 1 204 ? -9.413 -4.443 16.033 1.00 94.94 204 ASP A N 1
ATOM 1642 C CA . ASP A 1 204 ? -10.135 -5.688 15.754 1.00 94.94 204 ASP A CA 1
ATOM 1643 C C . ASP A 1 204 ? -10.950 -5.635 14.451 1.00 94.94 204 ASP A C 1
ATOM 1645 O O . ASP A 1 204 ? -11.059 -6.650 13.761 1.00 94.94 204 ASP A O 1
ATOM 1649 N N . GLU A 1 205 ? -11.481 -4.466 14.079 1.00 93.19 205 GLU A N 1
ATOM 1650 C CA . GLU A 1 205 ? -12.236 -4.283 12.830 1.00 93.19 205 GLU A CA 1
ATOM 1651 C C . GLU A 1 205 ? -11.335 -4.365 11.586 1.00 93.19 205 GLU A C 1
ATOM 1653 O O . GLU A 1 205 ? -11.772 -4.853 10.543 1.00 93.19 205 GLU A O 1
ATOM 1658 N N . LEU A 1 206 ? -10.069 -3.942 11.688 1.00 96.06 206 LEU A N 1
ATOM 1659 C CA . LEU A 1 206 ? -9.101 -3.984 10.580 1.00 96.06 206 LEU A CA 1
ATOM 1660 C C . LEU A 1 206 ? -8.284 -5.277 10.517 1.00 96.06 206 LEU A C 1
ATOM 1662 O O . LEU A 1 206 ? -7.751 -5.631 9.461 1.00 96.06 206 LEU A O 1
ATOM 1666 N N . LYS A 1 207 ? -8.210 -6.017 11.624 1.00 95.88 207 LYS A N 1
ATOM 1667 C CA . LYS A 1 207 ? -7.488 -7.287 11.749 1.00 95.88 207 LYS A CA 1
ATOM 1668 C C . LYS A 1 207 ? -7.712 -8.292 10.609 1.00 95.88 207 LYS A C 1
ATOM 1670 O O . LYS A 1 207 ? -6.702 -8.808 10.126 1.00 95.88 207 LYS A O 1
ATOM 1675 N N . PRO A 1 208 ? -8.948 -8.59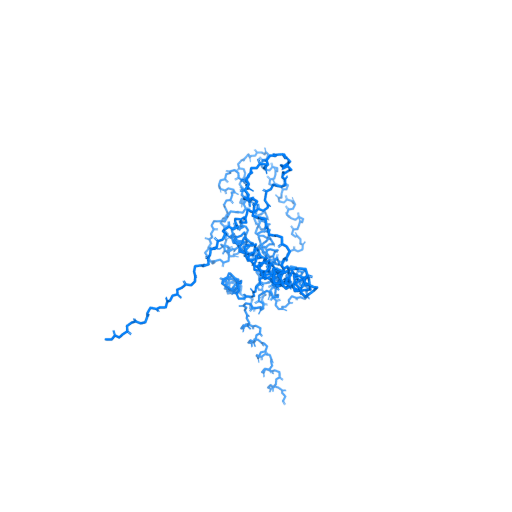7 10.152 1.00 95.88 208 PRO A N 1
ATOM 1676 C CA . PRO A 1 208 ? -9.150 -9.571 9.074 1.00 95.88 208 PRO A CA 1
ATOM 1677 C C . PRO A 1 208 ? -8.537 -9.141 7.733 1.00 95.88 208 PRO A C 1
ATOM 1679 O O . PRO A 1 208 ? -8.231 -10.002 6.916 1.00 95.88 208 PRO A O 1
ATOM 1682 N N . TYR A 1 209 ? -8.307 -7.842 7.525 1.00 94.81 209 TYR A N 1
ATOM 1683 C CA . TYR A 1 209 ? -7.744 -7.298 6.288 1.00 94.81 209 TYR A CA 1
ATOM 1684 C C . TYR A 1 209 ? -6.223 -7.134 6.371 1.00 94.81 209 TYR A C 1
ATOM 1686 O O . TYR A 1 209 ? -5.496 -7.474 5.439 1.00 94.81 209 TYR A O 1
ATOM 1694 N N . LEU A 1 210 ? -5.727 -6.621 7.501 1.00 96.06 210 LEU A N 1
ATOM 1695 C CA . LEU A 1 210 ? -4.318 -6.257 7.651 1.00 96.06 210 LEU A CA 1
ATOM 1696 C C . LEU A 1 210 ? -3.430 -7.424 8.075 1.00 96.06 210 LEU A C 1
ATOM 1698 O O . LEU A 1 210 ? -2.283 -7.505 7.639 1.00 96.06 210 LEU A O 1
ATOM 1702 N N . LYS A 1 211 ? -3.935 -8.357 8.889 1.00 95.81 211 LYS A N 1
ATOM 1703 C CA . LYS A 1 211 ? -3.121 -9.490 9.342 1.00 95.81 211 LYS A CA 1
ATOM 1704 C C . LYS A 1 211 ? -2.651 -10.381 8.176 1.00 95.81 211 LYS A C 1
ATOM 1706 O O . LYS A 1 211 ? -1.439 -10.581 8.081 1.00 95.81 211 LYS A O 1
ATOM 1711 N N . PRO A 1 212 ? -3.525 -10.853 7.260 1.00 95.81 212 PRO A N 1
ATOM 1712 C CA . PRO A 1 212 ? -3.082 -11.666 6.122 1.00 95.81 212 PRO A CA 1
ATOM 1713 C C . PRO A 1 212 ? -2.122 -10.906 5.201 1.00 95.81 212 PRO A C 1
ATOM 1715 O O . PRO A 1 212 ? -1.173 -11.473 4.669 1.00 95.81 212 PRO A O 1
ATOM 1718 N N . LEU A 1 213 ? -2.341 -9.598 5.046 1.00 96.00 213 LEU A N 1
ATOM 1719 C CA . LEU A 1 213 ? -1.497 -8.730 4.234 1.00 96.00 213 LEU A CA 1
ATOM 1720 C C . LEU A 1 213 ? -0.066 -8.654 4.776 1.00 96.00 213 LEU A C 1
ATOM 1722 O O . LEU A 1 213 ? 0.889 -8.839 4.026 1.00 96.00 213 LEU A O 1
ATOM 1726 N N . PHE A 1 214 ? 0.102 -8.426 6.080 1.00 96.25 214 PHE A N 1
ATOM 1727 C CA . PHE A 1 214 ? 1.434 -8.413 6.680 1.00 96.25 214 PHE A CA 1
ATOM 1728 C C . PHE A 1 214 ? 2.078 -9.805 6.698 1.00 96.25 214 PHE A C 1
ATOM 1730 O O . PHE A 1 214 ? 3.297 -9.911 6.564 1.00 96.25 214 PHE A O 1
ATOM 1737 N N . GLU A 1 215 ? 1.300 -10.881 6.849 1.00 94.62 215 GLU A N 1
ATOM 1738 C CA . GLU A 1 215 ? 1.810 -12.255 6.705 1.00 94.62 215 GLU A CA 1
ATOM 1739 C C . GLU A 1 215 ? 2.344 -12.511 5.288 1.00 94.62 215 GLU A C 1
ATOM 1741 O O . GLU A 1 215 ? 3.412 -13.101 5.138 1.00 94.62 215 GLU A O 1
ATOM 1746 N N . MET A 1 216 ? 1.663 -12.004 4.259 1.00 95.06 216 MET A N 1
ATOM 1747 C CA . MET A 1 216 ? 2.110 -12.081 2.867 1.00 95.06 216 MET A CA 1
ATOM 1748 C C . MET A 1 216 ? 3.404 -11.287 2.633 1.00 95.06 216 MET A C 1
ATOM 1750 O O . MET A 1 216 ? 4.331 -11.806 2.013 1.00 95.06 216 MET A O 1
ATOM 1754 N N . ILE A 1 217 ? 3.507 -10.067 3.179 1.00 95.44 217 ILE A N 1
ATOM 1755 C CA . ILE A 1 217 ? 4.745 -9.266 3.144 1.00 95.44 217 ILE A CA 1
ATOM 1756 C C . ILE A 1 217 ? 5.894 -10.030 3.815 1.00 95.44 217 ILE A C 1
ATOM 1758 O O . ILE A 1 217 ? 6.998 -10.091 3.276 1.00 95.44 217 ILE A O 1
ATOM 1762 N N . ASP A 1 218 ? 5.636 -10.651 4.970 1.00 93.44 218 ASP A N 1
ATOM 1763 C CA . ASP A 1 218 ? 6.635 -11.456 5.668 1.00 93.44 218 ASP A CA 1
ATOM 1764 C C . ASP A 1 218 ? 7.101 -12.648 4.819 1.00 93.44 218 ASP A C 1
ATOM 1766 O O . ASP A 1 218 ? 8.299 -12.874 4.652 1.00 93.44 218 ASP A O 1
ATOM 1770 N N . GLN A 1 219 ? 6.168 -13.401 4.241 1.00 93.00 219 GLN A N 1
ATOM 1771 C CA . GLN A 1 219 ? 6.500 -14.525 3.368 1.00 93.00 219 GLN A CA 1
ATOM 1772 C C . GLN A 1 219 ? 7.319 -14.081 2.152 1.00 93.00 219 GLN A C 1
ATOM 1774 O O . GLN A 1 219 ? 8.330 -14.712 1.855 1.00 93.00 219 GLN A O 1
ATOM 1779 N N . ALA A 1 220 ? 6.936 -12.980 1.499 1.00 92.88 220 ALA A N 1
ATOM 1780 C CA . ALA A 1 220 ? 7.685 -12.418 0.377 1.00 92.88 220 ALA A CA 1
ATOM 1781 C C . ALA A 1 220 ? 9.108 -12.012 0.776 1.00 92.88 220 ALA A C 1
ATOM 1783 O O . ALA A 1 220 ? 10.062 -12.352 0.083 1.00 92.88 220 ALA A O 1
ATOM 1784 N N . SER A 1 221 ? 9.264 -11.382 1.942 1.00 92.69 221 SER A N 1
ATOM 1785 C CA . SER A 1 221 ? 10.582 -10.997 2.452 1.00 92.69 221 SER A CA 1
ATOM 1786 C C . SER A 1 221 ? 11.501 -12.187 2.745 1.00 92.69 221 SER A C 1
ATOM 1788 O O . SER A 1 221 ? 12.710 -12.076 2.584 1.00 92.69 221 SER A O 1
ATOM 1790 N N . LYS A 1 222 ? 10.952 -13.335 3.170 1.00 91.38 222 LYS A N 1
ATOM 1791 C CA . LYS A 1 222 ? 11.745 -14.553 3.412 1.00 91.38 222 LYS A CA 1
ATOM 1792 C C . LYS A 1 222 ? 12.245 -15.171 2.111 1.00 91.38 222 LYS A C 1
ATOM 1794 O O . LYS A 1 222 ? 13.404 -15.555 2.058 1.00 91.38 222 LYS A O 1
ATOM 1799 N N . ARG A 1 223 ? 11.402 -15.210 1.073 1.00 89.38 223 ARG A N 1
ATOM 1800 C CA . ARG A 1 223 ? 11.798 -15.723 -0.250 1.00 89.38 223 ARG A CA 1
ATOM 1801 C C . ARG A 1 223 ? 12.951 -14.921 -0.843 1.00 89.38 223 ARG A C 1
ATOM 1803 O O . ARG A 1 223 ? 13.919 -15.503 -1.310 1.00 89.38 223 ARG A O 1
ATOM 1810 N N . GLU A 1 224 ? 12.884 -13.594 -0.732 1.00 87.62 224 GLU A N 1
ATOM 1811 C CA . GLU A 1 224 ? 13.977 -12.707 -1.145 1.00 87.62 224 GLU A CA 1
ATOM 1812 C C . GLU A 1 224 ? 15.306 -13.051 -0.448 1.00 87.62 224 GLU A C 1
ATOM 1814 O O . GLU A 1 224 ? 16.360 -13.034 -1.082 1.00 87.62 224 GLU A O 1
ATOM 1819 N N . LEU A 1 225 ? 15.265 -13.389 0.847 1.00 86.00 225 LEU A N 1
ATOM 1820 C CA . LEU A 1 225 ? 16.464 -13.756 1.604 1.00 86.00 225 LEU A CA 1
ATOM 1821 C C . LEU A 1 225 ? 17.037 -15.112 1.176 1.00 86.00 225 LEU A C 1
ATOM 1823 O O . LEU A 1 225 ? 18.257 -15.236 1.109 1.00 86.00 225 LEU A O 1
ATOM 1827 N N . ASP A 1 226 ? 16.184 -16.094 0.869 1.00 86.25 226 ASP A N 1
ATOM 1828 C CA . ASP A 1 226 ? 16.605 -17.439 0.451 1.00 86.25 226 ASP A CA 1
ATOM 1829 C C . ASP A 1 226 ? 17.304 -17.434 -0.923 1.00 86.25 226 ASP A C 1
ATOM 1831 O O . ASP A 1 226 ? 18.197 -18.246 -1.169 1.00 86.25 226 ASP A O 1
ATOM 1835 N N . GLU A 1 227 ? 16.942 -16.502 -1.812 1.00 81.50 227 GLU A N 1
ATOM 1836 C CA . GLU A 1 227 ? 17.601 -16.329 -3.116 1.00 81.50 227 GLU A CA 1
ATOM 1837 C C . GLU A 1 227 ? 18.931 -15.567 -3.025 1.00 81.50 227 GLU A C 1
ATOM 1839 O O . GLU A 1 227 ? 19.823 -15.746 -3.861 1.00 81.50 227 GLU A O 1
ATOM 1844 N N . SER A 1 228 ? 19.093 -14.715 -2.011 1.00 76.75 228 SER A N 1
ATOM 1845 C CA . SER A 1 228 ? 20.328 -13.966 -1.808 1.00 76.75 228 SER A CA 1
ATOM 1846 C C . SER A 1 228 ? 21.352 -14.823 -1.058 1.00 76.75 228 SER A C 1
ATOM 1848 O O . SER A 1 228 ? 21.223 -15.088 0.132 1.00 76.75 228 SER A O 1
ATOM 1850 N N . SER A 1 229 ? 22.437 -15.219 -1.725 1.00 74.69 229 SER A N 1
ATOM 1851 C CA . SER A 1 229 ? 23.536 -15.989 -1.113 1.00 74.69 229 SER A CA 1
ATOM 1852 C C . SER A 1 229 ? 24.279 -15.253 0.021 1.00 74.69 229 SER A C 1
ATOM 1854 O O . SER A 1 229 ? 25.201 -15.802 0.620 1.00 74.69 229 SER A O 1
ATOM 1856 N N . GLU A 1 230 ? 23.899 -14.010 0.324 1.00 75.00 230 GLU A N 1
ATOM 1857 C CA . GLU A 1 230 ? 24.472 -13.181 1.380 1.00 75.00 230 GLU A CA 1
ATOM 1858 C C . GLU A 1 230 ? 23.500 -13.068 2.563 1.00 75.00 230 GLU A C 1
ATOM 1860 O O . GLU A 1 230 ? 22.644 -12.187 2.610 1.00 75.00 230 GLU A O 1
ATOM 1865 N N . SER A 1 231 ? 23.692 -13.934 3.563 1.00 58.94 231 SER A N 1
ATOM 1866 C CA . SER A 1 231 ? 22.899 -14.043 4.804 1.00 58.94 231 SER A CA 1
ATOM 1867 C C . SER A 1 231 ? 22.746 -12.743 5.626 1.00 58.94 231 SER A C 1
ATOM 1869 O O . SER A 1 231 ? 22.025 -12.741 6.627 1.00 58.94 231 SER A O 1
ATOM 1871 N N . GLU A 1 232 ? 23.423 -11.650 5.272 1.00 64.94 232 GLU A N 1
ATOM 1872 C CA . GLU A 1 232 ? 23.402 -10.393 6.032 1.00 64.94 232 GLU A CA 1
ATOM 1873 C C . GLU A 1 232 ? 22.503 -9.302 5.439 1.00 64.94 232 GLU A C 1
ATOM 1875 O O . GLU A 1 232 ? 22.229 -8.304 6.126 1.00 64.94 232 GLU A O 1
ATOM 1880 N N . ARG A 1 233 ? 22.011 -9.480 4.205 1.00 74.50 233 ARG A N 1
ATOM 1881 C CA . ARG A 1 233 ? 21.188 -8.464 3.543 1.00 74.50 233 ARG A CA 1
ATOM 1882 C C . ARG A 1 233 ? 19.820 -8.340 4.209 1.00 74.50 233 ARG A C 1
ATOM 1884 O O . ARG A 1 233 ? 19.223 -9.310 4.669 1.00 74.50 233 ARG A O 1
ATOM 1891 N N . CYS A 1 234 ? 19.338 -7.107 4.300 1.00 78.62 234 CYS A N 1
ATOM 1892 C CA . CYS A 1 234 ? 17.948 -6.846 4.644 1.00 78.62 234 CYS A CA 1
ATOM 1893 C C . CYS A 1 234 ? 17.087 -7.057 3.400 1.00 78.62 234 CYS A C 1
ATOM 1895 O O . CYS A 1 234 ? 17.523 -6.742 2.297 1.00 78.62 234 CYS A O 1
ATOM 1897 N N . SER A 1 235 ? 15.870 -7.568 3.582 1.00 91.75 235 SER A N 1
ATOM 1898 C CA . SER A 1 235 ? 14.899 -7.645 2.490 1.00 91.75 235 SER A CA 1
ATOM 1899 C C . SER A 1 235 ? 14.568 -6.232 2.007 1.00 91.75 235 SER A C 1
ATOM 1901 O O . SER A 1 235 ? 14.105 -5.405 2.799 1.00 91.75 235 SER A O 1
ATOM 1903 N N . ASN A 1 236 ? 14.757 -5.967 0.713 1.00 93.12 236 ASN A N 1
ATOM 1904 C CA . ASN A 1 236 ? 14.406 -4.704 0.074 1.00 93.12 236 ASN A CA 1
ATOM 1905 C C . ASN A 1 236 ? 12.917 -4.401 0.251 1.00 93.12 236 ASN A C 1
ATOM 1907 O O . ASN A 1 236 ? 12.560 -3.240 0.434 1.00 93.12 236 ASN A O 1
ATOM 1911 N N . ILE A 1 237 ? 12.051 -5.423 0.276 1.00 94.50 237 ILE A N 1
ATOM 1912 C CA . ILE A 1 237 ? 10.620 -5.251 0.572 1.00 94.50 237 ILE A CA 1
ATOM 1913 C C . ILE A 1 237 ? 10.428 -4.646 1.971 1.00 94.50 237 ILE A C 1
ATOM 1915 O O . ILE A 1 237 ? 9.724 -3.644 2.128 1.00 94.50 237 ILE A O 1
ATOM 1919 N N . LEU A 1 238 ? 11.070 -5.222 2.995 1.00 94.94 238 LEU A N 1
ATOM 1920 C CA . LEU A 1 238 ? 10.955 -4.728 4.372 1.00 94.94 238 LEU A CA 1
ATOM 1921 C C . LEU A 1 238 ? 11.594 -3.350 4.538 1.00 94.94 238 LEU A C 1
ATOM 1923 O O . LEU A 1 238 ? 11.015 -2.491 5.200 1.00 94.94 238 LEU A O 1
ATOM 1927 N N . THR A 1 239 ? 12.758 -3.120 3.933 1.00 94.56 239 THR A N 1
ATOM 1928 C CA . THR A 1 239 ? 13.441 -1.825 3.982 1.00 94.56 239 THR A CA 1
ATOM 1929 C C . THR A 1 239 ? 12.615 -0.742 3.282 1.00 94.56 239 THR A C 1
ATOM 1931 O O . THR A 1 239 ? 12.441 0.342 3.836 1.00 94.56 239 THR A O 1
ATOM 1934 N N . TYR A 1 240 ? 12.026 -1.032 2.117 1.00 95.25 240 TYR A N 1
ATOM 1935 C CA . TYR A 1 240 ? 11.187 -0.081 1.382 1.00 95.25 240 TYR A CA 1
ATOM 1936 C C . TYR A 1 240 ? 9.920 0.294 2.163 1.00 95.25 240 TYR A C 1
ATOM 1938 O O . TYR A 1 240 ? 9.569 1.470 2.258 1.00 95.25 240 TYR A O 1
ATOM 1946 N N . LEU A 1 241 ? 9.257 -0.684 2.786 1.00 95.94 241 LEU A N 1
ATOM 1947 C CA . LEU A 1 241 ? 8.070 -0.451 3.618 1.00 95.94 241 LEU A CA 1
ATOM 1948 C C . LEU A 1 241 ? 8.395 0.098 5.018 1.00 95.94 241 LEU A C 1
ATOM 1950 O O . LEU A 1 241 ? 7.485 0.432 5.775 1.00 95.94 241 LEU A O 1
ATOM 1954 N N . GLY A 1 242 ? 9.678 0.209 5.369 1.00 95.00 242 GLY A N 1
ATOM 1955 C CA . GLY A 1 242 ? 10.143 0.654 6.682 1.00 95.00 242 GLY A CA 1
ATOM 1956 C C . GLY A 1 242 ? 9.826 -0.299 7.830 1.00 95.00 242 GLY A C 1
ATOM 1957 O O . GLY A 1 242 ? 9.709 0.109 8.986 1.00 95.00 242 GLY A O 1
ATOM 1958 N N . LEU A 1 243 ? 9.674 -1.578 7.501 1.00 94.94 243 LEU A N 1
ATOM 1959 C CA . LEU A 1 243 ? 9.476 -2.676 8.442 1.00 94.94 243 LEU A CA 1
ATOM 1960 C C . LEU A 1 243 ? 10.801 -3.281 8.918 1.00 94.94 243 LEU A C 1
ATOM 1962 O O . LEU A 1 243 ? 10.815 -4.056 9.873 1.00 94.94 243 LEU A O 1
ATOM 1966 N N . ASP A 1 244 ? 11.909 -2.921 8.274 1.00 92.69 244 ASP A N 1
ATOM 1967 C CA . ASP A 1 244 ? 13.241 -3.322 8.700 1.00 92.69 244 ASP A CA 1
ATOM 1968 C C . ASP A 1 244 ? 13.641 -2.638 10.023 1.00 92.69 244 ASP A C 1
ATOM 1970 O O . ASP A 1 244 ? 13.451 -1.439 10.247 1.00 92.69 244 ASP A O 1
ATOM 1974 N N . GLU A 1 245 ? 14.202 -3.427 10.935 1.00 90.50 245 GLU A N 1
ATOM 1975 C CA . GLU A 1 245 ? 14.687 -2.963 12.235 1.00 90.50 245 GLU A CA 1
ATOM 1976 C C . GLU A 1 245 ? 15.991 -2.174 12.101 1.00 90.50 245 GLU A C 1
ATOM 1978 O O . GLU A 1 245 ? 16.248 -1.301 12.928 1.00 90.50 245 GLU A O 1
ATOM 1983 N N . LYS A 1 246 ? 16.800 -2.457 11.069 1.00 89.25 246 LYS A N 1
ATOM 1984 C CA . LYS A 1 246 ? 18.111 -1.820 10.874 1.00 89.25 246 LYS A CA 1
ATOM 1985 C C . LYS A 1 246 ? 18.026 -0.414 10.268 1.00 89.25 246 LYS A C 1
ATOM 1987 O O . LYS A 1 246 ? 19.044 0.268 10.184 1.00 89.25 246 LYS A O 1
ATOM 1992 N N . GLN A 1 247 ? 16.846 0.031 9.834 1.00 89.69 247 GLN A N 1
ATOM 1993 C CA . GLN A 1 247 ? 16.687 1.333 9.193 1.00 89.69 247 GLN A CA 1
ATOM 1994 C C . GLN A 1 247 ? 16.822 2.480 10.209 1.00 89.69 247 GLN A C 1
ATOM 1996 O O . GLN A 1 247 ? 16.031 2.588 11.146 1.00 89.69 247 GLN A O 1
ATOM 2001 N N . THR A 1 248 ? 17.798 3.364 9.991 1.00 90.31 248 THR A N 1
ATOM 2002 C CA . THR A 1 248 ? 18.132 4.468 10.906 1.00 90.31 248 THR A CA 1
ATOM 2003 C C . THR A 1 248 ? 17.092 5.591 10.895 1.00 90.31 248 THR A C 1
ATOM 2005 O O . THR A 1 248 ? 16.765 6.141 11.943 1.00 90.31 248 THR A O 1
ATOM 2008 N N . GLU A 1 249 ? 16.542 5.919 9.722 1.00 93.19 249 GLU A N 1
ATOM 2009 C CA . GLU A 1 249 ? 15.646 7.067 9.534 1.00 93.19 249 GLU A CA 1
ATOM 2010 C C . GLU A 1 249 ? 14.441 6.699 8.651 1.00 93.19 249 GLU A C 1
ATOM 2012 O O . GLU A 1 249 ? 14.463 6.913 7.437 1.00 93.19 249 GLU A O 1
ATOM 2017 N N . PRO A 1 250 ? 13.375 6.110 9.226 1.00 94.06 250 PRO A N 1
ATOM 2018 C CA . PRO A 1 250 ? 12.156 5.841 8.477 1.00 94.06 250 PRO A CA 1
ATOM 2019 C C . PRO A 1 250 ? 11.405 7.141 8.161 1.00 94.06 250 PRO A C 1
ATOM 2021 O O . PRO A 1 250 ? 11.291 8.039 9.003 1.00 94.06 250 PRO A O 1
ATOM 2024 N N . THR A 1 251 ? 10.829 7.219 6.963 1.00 95.44 251 THR A N 1
ATOM 2025 C CA . THR A 1 251 ? 9.925 8.308 6.561 1.00 95.44 251 THR A CA 1
ATOM 2026 C C . THR A 1 251 ? 8.643 8.319 7.405 1.00 95.44 251 THR A C 1
ATOM 2028 O O . THR A 1 251 ? 8.319 7.345 8.087 1.00 95.44 251 THR A O 1
ATOM 2031 N N . THR A 1 252 ? 7.865 9.406 7.364 1.00 96.81 252 THR A N 1
ATOM 2032 C CA . THR A 1 252 ? 6.579 9.491 8.086 1.00 96.81 252 THR A CA 1
ATOM 2033 C C . THR A 1 252 ? 5.624 8.359 7.697 1.00 96.81 252 THR A C 1
ATOM 2035 O O . THR A 1 252 ? 5.048 7.724 8.577 1.00 96.81 252 THR A O 1
ATOM 2038 N N . VAL A 1 253 ? 5.523 8.051 6.398 1.00 96.12 253 VAL A N 1
ATOM 2039 C CA . VAL A 1 253 ? 4.713 6.935 5.880 1.00 96.12 253 VAL A CA 1
ATOM 2040 C C . VAL A 1 253 ? 5.203 5.608 6.466 1.00 96.12 253 VAL A C 1
ATOM 2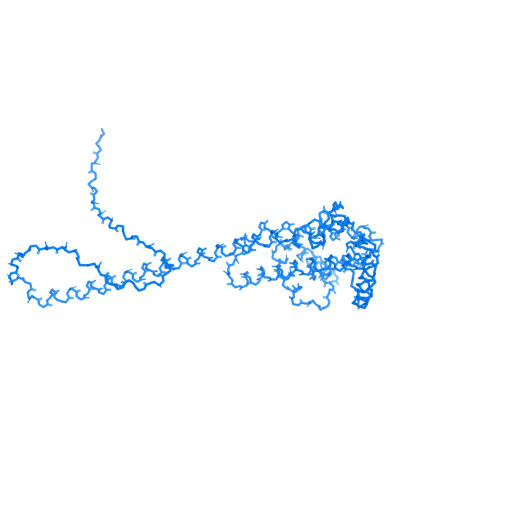042 O O . VAL A 1 253 ? 4.423 4.848 7.033 1.00 96.12 253 VAL A O 1
ATOM 2045 N N . GLN A 1 254 ? 6.514 5.362 6.414 1.00 96.19 254 GLN A N 1
ATOM 2046 C CA . GLN A 1 254 ? 7.140 4.151 6.951 1.00 96.19 254 GLN A CA 1
ATOM 2047 C C . GLN A 1 254 ? 6.923 3.987 8.461 1.00 96.19 254 GLN A C 1
ATOM 2049 O O . GLN A 1 254 ? 6.657 2.883 8.928 1.00 96.19 254 GLN A O 1
ATOM 2054 N N . LYS A 1 255 ? 6.971 5.075 9.242 1.00 97.00 255 LYS A N 1
ATOM 2055 C CA . LYS A 1 255 ? 6.657 5.041 10.682 1.00 97.00 255 LYS A CA 1
ATOM 2056 C C . LYS A 1 255 ? 5.219 4.591 10.935 1.00 97.00 255 LYS A C 1
ATOM 2058 O O . LYS A 1 255 ? 4.999 3.760 11.815 1.00 97.00 255 LYS A O 1
ATOM 2063 N N . SER A 1 256 ? 4.259 5.095 10.160 1.00 97.19 25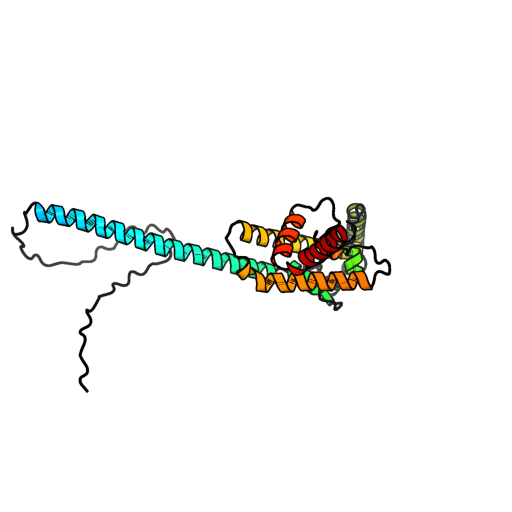6 SER A N 1
ATOM 2064 C CA . SER A 1 256 ? 2.859 4.668 10.253 1.00 97.19 256 SER A CA 1
ATOM 2065 C C . SER A 1 256 ? 2.685 3.202 9.859 1.00 97.19 256 SER A C 1
ATOM 2067 O O . SER A 1 256 ? 2.044 2.458 10.594 1.00 97.19 256 SER A O 1
ATOM 2069 N N . VAL A 1 257 ? 3.319 2.755 8.770 1.00 97.19 257 VAL A N 1
ATOM 2070 C CA . VAL A 1 257 ? 3.301 1.344 8.344 1.00 97.19 257 VAL A CA 1
ATOM 2071 C C . VAL A 1 257 ? 3.910 0.432 9.414 1.00 97.19 257 VAL A C 1
ATOM 2073 O O . VAL A 1 257 ? 3.337 -0.608 9.731 1.00 97.19 257 VAL A O 1
ATOM 2076 N N . LYS A 1 258 ? 5.024 0.838 10.034 1.00 96.19 258 LYS A N 1
ATOM 2077 C CA . LYS A 1 258 ? 5.675 0.108 11.132 1.00 96.19 258 LYS A CA 1
ATOM 2078 C C . LYS A 1 258 ? 4.808 0.037 12.390 1.00 96.19 258 LYS A C 1
ATOM 2080 O O . LYS A 1 258 ? 4.713 -1.032 12.989 1.00 96.19 258 LYS A O 1
ATOM 2085 N N . SER A 1 259 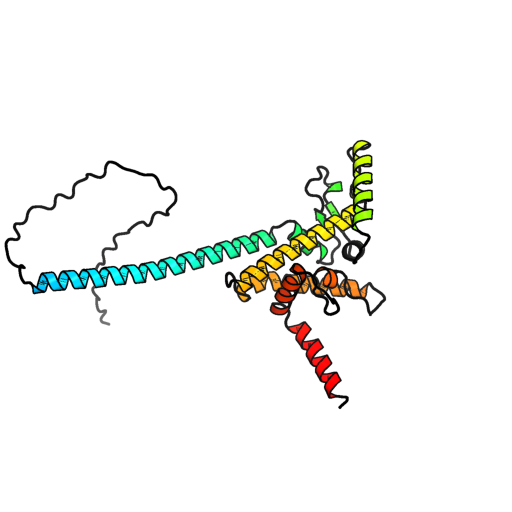? 4.164 1.144 12.774 1.00 96.31 259 SER A N 1
ATOM 2086 C CA . SER A 1 259 ? 3.187 1.184 13.878 1.00 96.31 259 SER A CA 1
ATOM 2087 C C . SER A 1 259 ? 2.048 0.199 13.625 1.00 96.31 259 SER A C 1
ATOM 2089 O O . SER A 1 259 ? 1.747 -0.646 14.469 1.00 96.31 259 SER A O 1
ATOM 2091 N N . LEU A 1 260 ? 1.487 0.243 12.415 1.00 96.00 260 LEU A N 1
ATOM 2092 C CA . LEU A 1 260 ? 0.399 -0.627 11.999 1.00 96.00 260 LEU A CA 1
ATOM 2093 C C . LEU A 1 260 ? 0.829 -2.101 12.031 1.00 96.00 260 LEU A C 1
ATOM 2095 O O . LEU A 1 260 ? 0.158 -2.929 12.639 1.00 96.00 260 LEU A O 1
ATOM 2099 N N . ALA A 1 261 ? 1.987 -2.438 11.460 1.00 96.06 261 ALA A N 1
ATOM 2100 C CA . ALA A 1 261 ? 2.516 -3.802 11.465 1.00 96.06 261 ALA A CA 1
ATOM 2101 C C . ALA A 1 261 ? 2.756 -4.342 12.884 1.00 96.06 261 ALA A C 1
ATOM 2103 O O . ALA A 1 261 ? 2.457 -5.505 13.156 1.00 96.06 261 ALA A O 1
ATOM 2104 N N . ALA A 1 262 ? 3.244 -3.506 13.808 1.00 94.69 262 ALA A N 1
ATOM 2105 C CA . ALA A 1 262 ? 3.491 -3.907 15.193 1.00 94.69 262 ALA A CA 1
ATOM 2106 C C . ALA A 1 262 ? 2.213 -4.360 15.924 1.00 94.69 262 ALA A C 1
ATOM 2108 O O . ALA A 1 262 ? 2.283 -5.266 16.756 1.00 94.69 262 ALA A O 1
ATOM 2109 N N . ARG A 1 263 ? 1.052 -3.785 15.578 1.00 94.88 263 ARG A N 1
ATOM 2110 C CA . ARG A 1 263 ? -0.264 -4.188 16.107 1.00 94.88 263 ARG A CA 1
ATOM 2111 C C . ARG A 1 263 ? -0.668 -5.583 15.626 1.00 94.88 263 ARG A C 1
ATOM 2113 O O . ARG A 1 263 ? -1.039 -6.446 16.417 1.00 94.88 263 ARG A O 1
ATOM 2120 N N . TYR A 1 264 ? -0.515 -5.847 14.328 1.00 94.62 264 TYR A N 1
ATOM 2121 C CA . TYR A 1 264 ? -1.017 -7.081 13.709 1.00 94.62 264 TYR A CA 1
ATOM 2122 C C . TYR A 1 264 ? -0.009 -8.239 13.672 1.00 94.62 264 TYR A C 1
ATOM 2124 O O . TYR A 1 264 ? -0.410 -9.382 13.438 1.00 94.62 264 TYR A O 1
ATOM 2132 N N . GLN A 1 265 ? 1.276 -7.984 13.942 1.00 88.56 265 GLN A N 1
ATOM 2133 C CA . GLN A 1 265 ? 2.342 -8.994 14.005 1.00 88.56 265 GLN A CA 1
ATOM 2134 C C . GLN A 1 265 ? 3.161 -8.944 15.314 1.00 88.56 265 GLN A C 1
ATOM 2136 O O . GLN A 1 265 ? 4.393 -8.838 15.286 1.00 88.56 265 GLN A O 1
ATOM 2141 N N . PRO A 1 266 ? 2.526 -9.099 16.491 1.00 74.38 266 PRO A N 1
ATOM 2142 C CA . PRO A 1 266 ? 3.208 -8.957 17.784 1.00 74.38 266 PRO A CA 1
ATOM 2143 C C . PRO A 1 266 ? 4.319 -10.003 18.008 1.00 74.38 266 PRO A C 1
ATOM 2145 O O . PRO A 1 266 ? 5.265 -9.789 18.773 1.00 74.38 266 PRO A O 1
ATOM 2148 N N . THR A 1 267 ? 4.233 -11.150 17.331 1.00 65.69 267 THR A N 1
ATOM 2149 C CA . THR A 1 267 ? 5.071 -12.326 17.586 1.00 65.69 267 THR A CA 1
ATOM 2150 C C . THR A 1 267 ? 6.535 -12.138 17.184 1.00 65.69 267 THR A C 1
ATOM 2152 O O . THR A 1 267 ? 7.408 -12.784 17.760 1.00 65.69 267 THR A O 1
ATOM 2155 N N . ARG A 1 268 ? 6.851 -11.247 16.235 1.00 61.38 268 ARG A N 1
ATOM 2156 C CA . ARG A 1 268 ? 8.227 -11.105 15.724 1.00 61.38 268 ARG A CA 1
ATOM 2157 C C . ARG A 1 268 ? 9.112 -10.205 16.585 1.00 61.38 268 ARG A C 1
ATOM 2159 O O . ARG A 1 268 ? 10.231 -10.601 16.913 1.00 61.38 268 ARG A O 1
ATOM 2166 N N . LEU A 1 269 ? 8.582 -9.063 17.027 1.00 52.91 269 LEU A N 1
ATOM 2167 C CA . LEU A 1 269 ? 9.289 -8.147 17.931 1.00 52.91 269 LEU A CA 1
ATOM 2168 C C . LEU A 1 269 ? 9.546 -8.813 19.292 1.00 52.91 269 LEU A C 1
ATOM 2170 O O . LEU A 1 269 ? 10.634 -8.703 19.856 1.00 52.91 269 LEU A O 1
ATOM 2174 N N . SER A 1 270 ? 8.583 -9.602 19.783 1.00 53.22 270 SER A N 1
ATOM 2175 C CA . SER A 1 270 ? 8.716 -10.309 21.059 1.00 53.22 270 SER A CA 1
ATOM 2176 C C . SER A 1 270 ? 9.815 -11.376 21.055 1.00 53.22 270 SER A C 1
ATOM 2178 O O . SER A 1 270 ? 10.500 -11.518 22.068 1.00 53.22 270 SER A O 1
ATOM 2180 N N . VAL A 1 271 ? 9.972 -12.163 19.985 1.00 62.28 271 VAL A N 1
ATOM 2181 C CA . VAL A 1 271 ? 10.896 -13.313 19.995 1.00 62.28 271 VAL A CA 1
ATOM 2182 C C . VAL A 1 271 ? 12.348 -12.857 19.895 1.00 62.28 271 VAL A C 1
ATOM 2184 O O . VAL A 1 271 ? 13.189 -13.360 20.641 1.00 62.28 271 VAL A O 1
ATOM 2187 N N . LYS A 1 272 ? 12.651 -11.863 19.050 1.00 60.38 272 LYS A N 1
ATOM 2188 C CA . LYS A 1 272 ? 13.997 -11.278 18.989 1.00 60.38 272 LYS A CA 1
ATOM 2189 C C . LYS A 1 272 ? 14.345 -10.515 20.263 1.00 60.38 272 LYS A C 1
ATOM 2191 O O . LYS A 1 272 ? 15.445 -10.706 20.764 1.00 60.38 272 LYS A O 1
ATOM 2196 N N . PHE A 1 273 ? 13.414 -9.749 20.839 1.00 58.22 273 PHE A N 1
ATOM 2197 C CA . PHE A 1 273 ? 13.648 -9.060 22.113 1.00 58.22 273 PHE A CA 1
ATOM 2198 C C . PHE A 1 273 ? 13.861 -10.049 23.268 1.00 58.22 273 PHE A C 1
ATOM 2200 O O . PHE A 1 273 ? 14.800 -9.900 24.044 1.00 58.22 273 PHE A O 1
ATOM 2207 N N . LYS A 1 274 ? 13.078 -11.136 23.334 1.00 63.44 274 LYS A N 1
ATOM 2208 C CA . LYS A 1 274 ? 13.310 -12.225 24.301 1.00 63.44 274 LYS A CA 1
ATOM 2209 C C . LYS A 1 274 ? 14.650 -12.930 24.073 1.00 63.44 274 LYS A C 1
ATOM 2211 O O . LYS A 1 274 ? 15.313 -13.261 25.048 1.00 63.44 274 LYS A O 1
ATOM 2216 N N . LYS A 1 275 ? 15.072 -13.149 22.820 1.00 73.81 275 LYS A N 1
ATOM 2217 C CA . LYS A 1 275 ? 16.382 -13.744 22.495 1.00 73.81 275 LYS A CA 1
ATOM 2218 C C . LYS A 1 275 ? 17.539 -12.797 22.836 1.00 73.81 275 LYS A C 1
ATOM 2220 O O . LYS A 1 275 ? 18.541 -13.251 23.374 1.00 73.81 275 LYS A O 1
ATOM 2225 N N . PHE A 1 276 ? 17.379 -11.499 22.583 1.00 72.56 276 PHE A N 1
ATOM 2226 C CA . PHE A 1 276 ? 18.332 -10.455 22.957 1.00 72.56 276 PHE A CA 1
ATOM 2227 C C . PHE A 1 276 ? 18.493 -10.370 24.477 1.00 72.56 276 PHE A C 1
ATOM 2229 O O . PHE A 1 276 ? 19.611 -10.476 24.964 1.00 72.56 276 PHE A O 1
ATOM 2236 N N . LEU A 1 277 ? 17.389 -10.297 25.232 1.00 69.44 277 LEU A N 1
ATOM 2237 C CA . LEU A 1 277 ? 17.427 -10.336 26.696 1.00 69.44 277 LEU A CA 1
ATOM 2238 C C . LEU A 1 277 ? 18.058 -11.638 27.203 1.00 69.44 277 LEU A C 1
ATOM 2240 O O . LEU A 1 277 ? 18.946 -11.599 28.045 1.00 69.44 277 LEU A O 1
ATOM 2244 N N . LYS A 1 278 ? 17.671 -12.794 26.654 1.00 79.25 278 LYS A N 1
ATOM 2245 C CA . LYS A 1 278 ? 18.254 -14.082 27.051 1.00 79.25 278 LYS A CA 1
ATOM 2246 C C . LYS A 1 278 ? 19.773 -14.117 26.832 1.00 79.25 278 LYS A C 1
ATOM 2248 O O . LYS A 1 278 ? 20.483 -14.596 27.702 1.00 79.25 278 LYS A O 1
ATOM 2253 N N . ASN A 1 279 ? 20.279 -13.574 25.726 1.00 78.56 279 ASN A N 1
ATOM 2254 C CA . ASN A 1 279 ? 21.720 -13.524 25.458 1.00 78.56 279 ASN A CA 1
ATOM 2255 C C . ASN A 1 279 ? 22.453 -12.458 26.294 1.00 78.56 279 ASN A C 1
ATOM 2257 O O . ASN A 1 279 ? 23.597 -12.681 26.676 1.00 78.56 279 ASN A O 1
ATOM 2261 N N . ALA A 1 280 ? 21.809 -11.329 26.602 1.00 70.94 280 ALA A N 1
ATOM 2262 C CA . ALA A 1 280 ? 22.381 -10.279 27.447 1.00 70.94 280 ALA A CA 1
ATOM 2263 C C . ALA A 1 280 ? 22.516 -10.711 28.920 1.00 70.94 280 ALA A C 1
ATOM 2265 O O . ALA A 1 280 ? 23.458 -10.298 29.586 1.00 70.94 280 ALA A O 1
ATOM 2266 N N . PHE A 1 281 ? 21.613 -11.567 29.413 1.00 76.94 281 PHE A N 1
ATOM 2267 C CA . PHE A 1 281 ? 21.620 -12.060 30.797 1.00 76.94 281 PHE A CA 1
ATOM 2268 C C . PHE A 1 281 ? 22.383 -13.380 31.012 1.00 76.94 281 PHE A C 1
ATOM 2270 O O . PHE A 1 281 ? 22.575 -13.765 32.156 1.00 76.94 281 PHE A O 1
ATOM 2277 N N . ILE A 1 282 ? 22.813 -14.088 29.959 1.00 75.50 282 ILE A N 1
ATOM 2278 C CA . ILE A 1 282 ? 23.625 -15.321 30.090 1.00 75.50 282 ILE A CA 1
ATOM 2279 C C . ILE A 1 282 ? 25.130 -15.017 30.229 1.00 75.50 282 ILE A C 1
ATOM 2281 O O . ILE A 1 282 ? 25.885 -15.871 30.682 1.00 75.50 282 ILE A O 1
ATOM 2285 N N . ASN A 1 283 ? 25.566 -13.806 29.874 1.00 55.47 283 ASN A N 1
ATOM 2286 C CA . ASN A 1 283 ? 26.969 -13.377 29.950 1.00 55.47 283 ASN A CA 1
ATOM 2287 C C . ASN A 1 283 ? 27.280 -12.482 31.171 1.00 55.47 283 ASN A C 1
ATOM 2289 O O . ASN A 1 283 ? 28.292 -11.781 31.161 1.00 55.47 283 ASN A O 1
ATOM 2293 N N . ILE A 1 284 ? 26.416 -12.484 32.192 1.00 53.81 284 ILE A N 1
ATOM 2294 C CA . ILE A 1 284 ? 26.631 -11.849 33.506 1.00 53.81 284 ILE A CA 1
ATOM 2295 C C . ILE A 1 284 ? 26.670 -12.962 34.549 1.00 53.81 284 ILE A C 1
ATOM 2297 O O . ILE A 1 284 ? 27.592 -12.937 35.391 1.00 53.81 284 ILE A O 1
#

Radius of gyration: 32.93 Å; chains: 1; bounding box: 95×54×76 Å

Foldseek 3Di:
DDDDDDDDDDDPDPPPDPDDPDDPDPPDDDDPDDDPDDDDPPPDDPPDVVVVVVVVVVVVVVVVVVVVVVVVVVVVVVLVVLVVVVVVLLVCLCPPLLNVQVLVLLQQDFDFHQLDVPDPDSQQRTDTDHLVLLQVLLPDDPCLPVLLVVLVVVQVVVCVVPVPDHPNVRSSSVSVSSLVSVVVSLVSLLVVLVCCVVVSDPLVRCQVPVLVVVVSLVSSQVVQCVPDPDNPDGRSSCVSLLVDPPDPDDDPSSVSSNVSSCSNPVPPVVVVVVVVVVVVVVVD

Sequence (284 aa):
MKFRKILAPAVVLAILSVASPVLAQPLTDNFTALVQVGNIPARNLLSSPLMTLMGKFLGVFIGTATFILGSKTYKREQKWKYREFAAQTIKAFEEKLETVNVRKMLNSESQLIDLFPTASHPSNRFIYIDDQTLIKSLENQKDYDEKLQEAQIKYQRELENNNDYPRRKEPKLIQAAIRDNFRSFAESLQLLEAMIQSELVTEDELKPYLKPLFEMIDQASKRELDESSESERCSNILTYLGLDEKQTEPTTVQKSVKSLAARYQPTRLSVKFKKFLKNAFINI

pLDDT: mean 81.77, std 19.39, range [32.03, 97.81]

Secondary structure (DSSP, 8-state):
--PPPPPPP-------------------S--------------SS---HHHHHHHHHHHHHHHHHHHHHHHHHHHHHHHHHHHHHHHHHHHHHHH-HHHHHHHHHHSSS-EEEES-TT-SSHHHHEEEE-HHHHHHHHS--TTHHHHHHHHHHHHHHHHHH-TT--GGG-HHHHHHHHHHHHHHHHHHHHHHHHHHHTTSS-HHHHHHHHHHHHHHHHHHHHHHHHH-S-TTPPPHHHHHHT--TT-SS--HHHHHHHHHHHHH-HHHHHHHHHHHHHHHHH--

Organism: NCBI:txid2040638